Protein AF-A0A941JDK9-F1 (afdb_monomer_lite)

Radius of gyration: 24.06 Å; chains: 1; bounding box: 50×30×75 Å

Sequence (298 aa):
MTTYENIWGYYRDMARVVEEGASLRALYDAMLGVQSEDLRAVDASPRRLREMAQGWSQRPNFVPIRLNELFNGLQVEHTDDYVLAMVGGLGGRHEQEVRLFMLRHDHALRDQVFWRVFEVEGGGEISLANIDKFSREEFNWHNTVVLLANEGTLDRGRVLRGCLEALNRDFSAYRAGWFSRVYASLAPTPAETAADQPLLRLCLGSSITATVSLGVKQLEALHKHGLLEAAPFVEACGGAFSGPKAAALSVLRMLEALGARAAVESEAVAQALALGLGHPHADVQRAAVKALAKLGRE

Secondary structure (DSSP, 8-state):
---BSSHHHHHHHHHHHHHTT--HHHHHHHHTTBSSS-TTS----HHHHHHHTTS--SS-TTHHHHHHHHHS-------HHHHHHHHHHSS-SS--HHHHHHHHH-HHIIIIIGGGGGT---BTTBSHHHHHHHS-STTSHHHHHHHHHHTTSS-HHHHHHHHHHHHTTT--HHHHHHHHHHHHHH---HHHHHTTHHHHHHHTT-S-HHHHHHHHHHHHHHHHTT---HHHHHHHGGGGGGS-HHHHHHHHHHHHHHHTTT-S-HHHHHHHHHHGGGSSSHHHHHHHHHHHHHHTT-

Foldseek 3Di:
DAAAQAVVRLQVCVLVCVVVVDALVNSVVRVCRHDPDRLLDDDQDPVVLQVLLADAAQTLSCSSVVSCVVPVVDDHDLDLSVLQSCQRRCGHLPRLSSVLSCLQRVPCCVPPRPLCLLVRQGDHCTHLLNSCVSHDPCRRPLNSVLVCCVVVSHVVLSLLLSLLVSLLNLHDLSSNVSSLVSNVSNVDDLVSLLVNLVSLLSLLQDPHQSSNVSSLVSLLVNLVVVSHPLVVCLVRNLNNLAHDPVSLLSSLVSLLVCLVVVVDDLVSSLVSLVSQCPRPDVVSNVSSVVSNVVSVVD

pLDDT: mean 94.8, std 5.29, range [58.09, 98.88]

Structure (mmCIF, N/CA/C/O backbone):
data_AF-A0A941JDK9-F1
#
_entry.id   AF-A0A941JDK9-F1
#
loop_
_atom_site.group_PDB
_atom_site.id
_atom_site.type_symbol
_atom_site.label_atom_id
_atom_site.label_alt_id
_atom_site.label_comp_id
_atom_site.label_asym_id
_atom_site.label_entity_id
_atom_site.label_seq_id
_atom_site.pdbx_PDB_ins_code
_atom_site.Cartn_x
_atom_site.Cartn_y
_atom_site.Cartn_z
_atom_site.occupancy
_atom_site.B_iso_or_equiv
_atom_site.auth_seq_id
_atom_site.auth_comp_id
_atom_site.auth_asym_id
_atom_site.auth_atom_id
_atom_site.pdbx_PDB_model_num
ATOM 1 N N . MET A 1 1 ? 11.481 -1.013 -40.161 1.00 63.34 1 MET A N 1
ATOM 2 C CA . MET A 1 1 ? 11.787 -0.702 -38.749 1.00 63.34 1 MET A CA 1
ATOM 3 C C . MET A 1 1 ? 11.716 0.799 -38.588 1.00 63.34 1 MET A C 1
ATOM 5 O O . MET A 1 1 ? 12.302 1.493 -39.410 1.00 63.34 1 MET A O 1
ATOM 9 N N . THR A 1 2 ? 10.980 1.288 -37.593 1.00 78.12 2 THR A N 1
ATOM 10 C CA . THR A 1 2 ? 11.036 2.702 -37.207 1.00 78.12 2 THR A CA 1
ATOM 11 C C . THR A 1 2 ? 12.440 2.996 -36.693 1.00 78.12 2 THR A C 1
ATOM 13 O O . THR A 1 2 ? 12.948 2.258 -35.852 1.00 78.12 2 THR A O 1
ATOM 16 N N . THR A 1 3 ? 13.082 4.027 -37.229 1.00 88.31 3 THR A N 1
ATOM 17 C CA . THR A 1 3 ? 14.417 4.469 -36.811 1.00 88.31 3 THR A CA 1
ATOM 18 C C . THR A 1 3 ? 14.297 5.785 -36.065 1.00 88.31 3 THR A C 1
ATOM 20 O O . THR A 1 3 ? 13.546 6.663 -36.494 1.00 88.31 3 THR A O 1
ATOM 23 N N . TYR A 1 4 ? 15.060 5.942 -34.989 1.00 93.31 4 TYR A N 1
ATOM 24 C CA . TYR A 1 4 ? 15.092 7.174 -34.207 1.00 93.31 4 TYR A CA 1
ATOM 25 C C . TYR A 1 4 ? 16.498 7.758 -34.242 1.00 93.31 4 TYR A C 1
ATOM 27 O O . TYR A 1 4 ? 17.469 7.049 -33.994 1.00 93.31 4 TYR A O 1
ATOM 35 N N . GLU A 1 5 ? 16.611 9.058 -34.504 1.00 92.69 5 GLU A N 1
ATOM 36 C CA . GLU A 1 5 ? 17.902 9.757 -34.467 1.00 92.69 5 GLU A CA 1
ATOM 37 C C . GLU A 1 5 ? 18.575 9.607 -33.093 1.00 92.69 5 GLU A C 1
ATOM 39 O O . GLU A 1 5 ? 19.780 9.395 -32.997 1.00 92.69 5 GLU A O 1
ATOM 44 N N . ASN A 1 6 ? 17.779 9.666 -32.022 1.00 93.44 6 ASN A N 1
ATOM 45 C CA . ASN A 1 6 ? 18.246 9.526 -30.650 1.00 93.44 6 ASN A CA 1
ATOM 46 C C . ASN A 1 6 ? 17.192 8.892 -29.731 1.00 93.44 6 ASN A C 1
ATOM 48 O O . ASN A 1 6 ? 16.012 8.777 -30.080 1.00 93.44 6 ASN A O 1
ATOM 52 N N . ILE A 1 7 ? 17.624 8.518 -28.525 1.00 91.38 7 ILE A N 1
ATOM 53 C CA . ILE A 1 7 ? 16.783 7.858 -27.520 1.00 91.38 7 ILE A CA 1
ATOM 54 C C . ILE A 1 7 ? 15.571 8.700 -27.086 1.00 91.38 7 ILE A C 1
ATOM 56 O O . ILE A 1 7 ? 14.535 8.156 -26.708 1.00 91.38 7 ILE A O 1
ATOM 60 N N . TRP A 1 8 ? 15.639 10.030 -27.190 1.00 90.25 8 TRP A N 1
ATOM 61 C CA . TRP A 1 8 ? 14.518 10.908 -26.845 1.00 90.25 8 TRP A CA 1
ATOM 62 C C . TRP A 1 8 ? 13.353 10.769 -27.820 1.00 90.25 8 TRP A C 1
ATOM 64 O O . TRP A 1 8 ? 12.197 10.813 -27.397 1.00 90.25 8 TRP A O 1
ATOM 74 N N . GLY A 1 9 ? 13.654 10.575 -29.108 1.00 91.50 9 GLY A N 1
ATOM 75 C CA . GLY A 1 9 ? 12.649 10.251 -30.118 1.00 91.50 9 GLY A CA 1
ATOM 76 C C . GLY A 1 9 ? 11.937 8.941 -29.792 1.00 91.50 9 GLY A C 1
ATOM 77 O O . GLY A 1 9 ? 10.711 8.900 -29.809 1.00 91.50 9 GLY A O 1
ATOM 78 N N . TYR A 1 10 ? 12.701 7.917 -29.397 1.00 93.12 10 TYR A N 1
ATOM 79 C CA . TYR A 1 10 ? 12.152 6.633 -28.960 1.00 93.12 10 TYR A CA 1
ATOM 80 C C . TYR A 1 10 ? 11.239 6.784 -27.733 1.00 93.12 10 TYR A C 1
ATOM 82 O O . TYR A 1 10 ? 10.102 6.318 -27.752 1.00 93.12 10 TYR A O 1
ATOM 90 N N . TYR A 1 11 ? 11.687 7.497 -26.691 1.00 92.31 11 TYR A N 1
ATOM 91 C CA . TYR A 1 11 ? 10.886 7.713 -25.482 1.00 92.31 11 TYR A CA 1
ATOM 92 C C . TYR A 1 11 ? 9.565 8.432 -25.750 1.00 92.31 11 TYR A C 1
ATOM 94 O O . TYR A 1 11 ? 8.536 8.027 -25.218 1.00 92.31 11 TYR A O 1
ATOM 102 N N . ARG A 1 12 ? 9.591 9.486 -26.570 1.00 88.31 12 ARG A N 1
ATOM 103 C CA . ARG A 1 12 ? 8.400 10.275 -26.902 1.00 88.31 12 ARG A CA 1
ATOM 104 C C . ARG A 1 12 ? 7.375 9.456 -27.686 1.00 88.31 12 ARG A C 1
ATOM 106 O O . ARG A 1 12 ? 6.179 9.595 -27.457 1.00 88.31 12 ARG A O 1
ATOM 113 N N . ASP A 1 13 ? 7.838 8.628 -28.614 1.00 90.88 13 ASP A N 1
ATOM 114 C CA . ASP A 1 13 ? 6.960 7.868 -29.498 1.00 90.88 13 ASP A CA 1
ATOM 115 C C . ASP A 1 13 ? 6.423 6.584 -28.841 1.00 90.88 13 ASP A C 1
ATOM 117 O O . ASP A 1 13 ? 5.423 6.046 -29.311 1.00 90.88 13 ASP A O 1
ATOM 121 N N . MET A 1 14 ? 7.021 6.113 -27.738 1.00 91.25 14 MET A N 1
ATOM 122 C CA . MET A 1 14 ? 6.602 4.872 -27.076 1.00 91.25 14 MET A CA 1
ATOM 123 C C . MET A 1 14 ? 5.126 4.844 -26.686 1.00 91.25 14 MET A C 1
ATOM 125 O O . MET A 1 14 ? 4.484 3.832 -26.942 1.00 91.25 14 MET A O 1
ATOM 129 N N . ALA A 1 15 ? 4.585 5.923 -26.107 1.00 88.69 15 ALA A N 1
ATOM 130 C CA . ALA A 1 15 ? 3.172 5.982 -25.718 1.00 88.69 15 ALA A CA 1
ATOM 131 C C . ALA A 1 15 ? 2.248 5.729 -26.925 1.00 88.69 15 ALA A C 1
ATOM 133 O O . ALA A 1 15 ? 1.393 4.850 -26.888 1.00 88.69 15 ALA A O 1
ATOM 134 N N . ARG A 1 16 ? 2.516 6.403 -28.049 1.00 90.38 16 ARG A N 1
ATOM 135 C CA . ARG A 1 16 ? 1.785 6.197 -29.306 1.00 90.38 16 ARG A CA 1
ATOM 136 C C . ARG A 1 16 ? 1.941 4.768 -29.830 1.00 90.38 16 ARG A C 1
ATOM 138 O O . ARG A 1 16 ? 0.969 4.148 -30.242 1.00 90.38 16 ARG A O 1
ATOM 145 N N . VAL A 1 17 ? 3.160 4.232 -29.805 1.00 89.88 17 VAL A N 1
ATOM 146 C CA . VAL A 1 17 ? 3.451 2.882 -30.312 1.00 89.88 17 VAL A CA 1
ATOM 147 C C . VAL A 1 17 ? 2.730 1.805 -29.490 1.00 89.88 17 VAL A C 1
ATOM 149 O O . VAL A 1 17 ? 2.220 0.846 -30.067 1.00 89.88 17 VAL A O 1
ATOM 152 N N . VAL A 1 18 ? 2.638 1.954 -28.163 1.00 91.00 18 VAL A N 1
ATOM 153 C CA . VAL A 1 18 ? 1.874 1.006 -27.331 1.00 91.00 18 VAL A CA 1
ATOM 154 C C . VAL A 1 18 ? 0.366 1.132 -27.546 1.00 91.00 18 VAL A C 1
ATOM 156 O O . VAL A 1 18 ? -0.322 0.115 -27.572 1.00 91.00 18 VAL A O 1
ATOM 159 N N . GLU A 1 19 ? -0.147 2.344 -27.764 1.00 89.44 19 GLU A N 1
ATOM 160 C CA . GLU A 1 19 ? -1.560 2.584 -28.098 1.00 89.44 19 GLU A CA 1
ATOM 161 C C . GLU A 1 19 ? -1.948 2.004 -29.466 1.00 89.44 19 GLU A C 1
ATOM 163 O O . GLU A 1 19 ? -3.054 1.495 -29.632 1.00 89.44 19 GLU A O 1
ATOM 168 N N . GLU A 1 20 ? -1.020 1.998 -30.427 1.00 91.31 20 GLU A N 1
ATOM 169 C CA . GLU A 1 20 ? -1.169 1.349 -31.738 1.00 91.31 20 GLU A CA 1
ATOM 170 C C . GLU A 1 20 ? -1.110 -0.196 -31.661 1.00 91.31 20 GLU A C 1
ATOM 172 O O . GLU A 1 20 ? -1.218 -0.875 -32.683 1.00 91.31 20 GLU A O 1
ATOM 177 N N . GLY A 1 21 ? -0.971 -0.774 -30.460 1.00 90.38 21 GLY A N 1
ATOM 178 C CA . GLY A 1 21 ? -1.019 -2.220 -30.230 1.00 90.38 21 GLY A CA 1
ATOM 179 C C . GLY A 1 21 ? 0.313 -2.940 -30.447 1.00 90.38 21 GLY A C 1
ATOM 180 O O . GLY A 1 21 ? 0.326 -4.138 -30.739 1.00 90.38 21 GLY A O 1
ATOM 181 N N . ALA A 1 22 ? 1.443 -2.236 -30.327 1.00 92.44 22 ALA A N 1
ATOM 182 C CA . ALA A 1 22 ? 2.758 -2.860 -30.432 1.00 92.44 22 ALA A CA 1
ATOM 183 C C . ALA A 1 22 ? 2.980 -3.931 -29.354 1.00 92.44 22 ALA A C 1
ATOM 185 O O . ALA A 1 22 ? 2.580 -3.782 -28.204 1.00 92.44 22 ALA A O 1
ATOM 186 N N . SER A 1 23 ? 3.685 -5.006 -29.707 1.00 96.06 23 SER A N 1
ATOM 187 C CA . SER A 1 23 ? 4.148 -5.999 -28.734 1.00 96.06 23 SER A CA 1
ATOM 188 C C . SER A 1 23 ? 5.409 -5.524 -28.002 1.00 96.06 23 SER A C 1
ATOM 190 O O . SER A 1 23 ? 6.128 -4.642 -28.476 1.00 96.06 23 SER A O 1
ATOM 192 N N . LEU A 1 24 ? 5.754 -6.175 -26.883 1.00 96.94 24 LEU A N 1
ATOM 193 C CA . LEU A 1 24 ? 7.044 -5.960 -26.208 1.00 96.94 24 LEU A CA 1
ATOM 194 C C . LEU A 1 24 ? 8.234 -6.166 -27.156 1.00 96.94 24 LEU A C 1
ATOM 196 O O . LEU A 1 24 ? 9.216 -5.428 -27.091 1.00 96.94 24 LEU A O 1
ATOM 200 N N . ARG A 1 25 ? 8.131 -7.137 -28.076 1.00 96.38 25 ARG A N 1
ATOM 201 C CA . ARG A 1 25 ? 9.164 -7.369 -29.088 1.00 96.38 25 ARG A CA 1
ATOM 202 C C . ARG A 1 25 ? 9.268 -6.199 -30.062 1.00 96.38 25 ARG A C 1
ATOM 204 O O . ARG A 1 25 ? 10.378 -5.780 -30.361 1.00 96.38 25 ARG A O 1
ATOM 211 N N . ALA A 1 26 ? 8.140 -5.651 -30.513 1.00 95.00 26 ALA A N 1
ATOM 212 C CA . ALA A 1 26 ? 8.136 -4.486 -31.393 1.00 95.00 26 ALA A CA 1
ATOM 213 C C . ALA A 1 26 ? 8.745 -3.247 -30.713 1.00 95.00 26 ALA A C 1
ATOM 215 O O . ALA A 1 26 ? 9.491 -2.516 -31.363 1.00 95.00 26 ALA A O 1
ATOM 216 N N . LEU A 1 27 ? 8.503 -3.041 -29.410 1.00 95.12 27 LEU A N 1
ATOM 217 C CA . LEU A 1 27 ? 9.196 -2.000 -28.640 1.00 95.12 27 LEU A CA 1
ATOM 218 C C . LEU A 1 27 ? 10.708 -2.233 -28.596 1.00 95.12 27 LEU A C 1
ATOM 220 O O . LEU A 1 27 ? 11.473 -1.306 -28.847 1.00 95.12 27 LEU A O 1
ATOM 224 N N . TYR A 1 28 ? 11.146 -3.468 -28.339 1.00 96.50 28 TYR A N 1
ATOM 225 C CA . TYR A 1 28 ? 12.568 -3.810 -28.345 1.00 96.50 28 TYR A CA 1
ATOM 226 C C . TYR A 1 28 ? 13.205 -3.601 -29.727 1.00 96.50 28 TYR A C 1
ATOM 228 O O . TYR A 1 28 ? 14.258 -2.982 -29.827 1.00 96.50 28 TYR A O 1
ATOM 236 N N . ASP A 1 29 ? 12.547 -4.017 -30.809 1.00 95.19 29 ASP A N 1
ATOM 237 C CA . ASP A 1 29 ? 13.027 -3.783 -32.177 1.00 95.19 29 ASP A CA 1
ATOM 238 C C . ASP A 1 29 ? 13.132 -2.294 -32.518 1.00 95.19 29 ASP A C 1
ATOM 240 O O . ASP A 1 29 ? 14.108 -1.863 -33.134 1.00 95.19 29 ASP A O 1
ATOM 244 N N . ALA A 1 30 ? 12.148 -1.499 -32.095 1.00 94.12 30 ALA A N 1
ATOM 245 C CA . ALA A 1 30 ? 12.153 -0.050 -32.253 1.00 94.12 30 ALA A CA 1
ATOM 246 C C . ALA A 1 30 ? 13.293 0.604 -31.448 1.00 94.12 30 ALA A C 1
ATOM 248 O O . ALA A 1 30 ? 13.954 1.514 -31.948 1.00 94.12 30 ALA A O 1
ATOM 249 N N . MET A 1 31 ? 13.570 0.099 -30.243 1.00 95.19 31 MET A N 1
ATOM 250 C CA . MET A 1 31 ? 14.695 0.524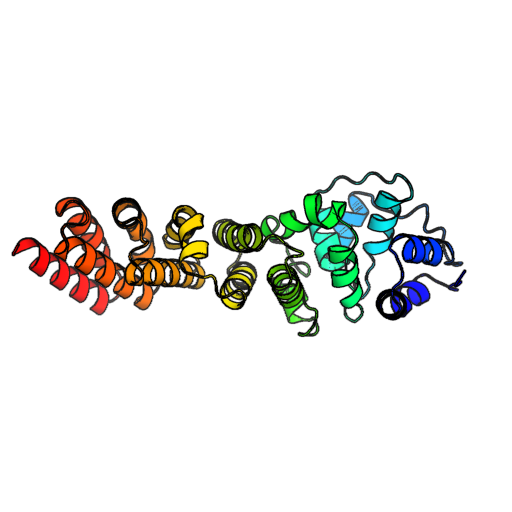 -29.408 1.00 95.19 31 MET A CA 1
ATOM 251 C C . MET A 1 31 ? 16.041 0.259 -30.096 1.00 95.19 31 MET A C 1
ATOM 253 O O . MET A 1 31 ? 16.903 1.131 -30.117 1.00 95.19 31 MET A O 1
ATOM 257 N N . LEU A 1 32 ? 16.219 -0.904 -30.733 1.00 95.12 32 LEU A N 1
ATOM 258 C CA . LEU A 1 32 ? 17.444 -1.212 -31.488 1.00 95.12 32 LEU A CA 1
ATOM 259 C C . LEU A 1 32 ? 17.639 -0.328 -32.734 1.00 95.12 32 LEU A C 1
ATOM 261 O O . LEU A 1 32 ? 18.723 -0.328 -33.315 1.00 95.12 32 LEU A O 1
ATOM 265 N N . GLY A 1 33 ? 16.599 0.398 -33.157 1.00 92.56 33 GLY A N 1
ATOM 266 C CA . GLY A 1 33 ? 16.635 1.366 -34.252 1.00 92.56 33 GLY A CA 1
ATOM 267 C C . GLY A 1 33 ? 17.103 2.773 -33.856 1.00 92.56 33 GLY A C 1
ATOM 268 O O . GLY A 1 33 ? 17.090 3.660 -34.713 1.00 92.56 33 GLY A O 1
ATOM 269 N N . VAL A 1 34 ? 17.475 3.005 -32.590 1.00 95.75 34 VAL A N 1
ATOM 270 C CA . VAL A 1 34 ? 18.076 4.270 -32.135 1.00 95.75 34 VAL A CA 1
ATOM 271 C C . VAL A 1 34 ? 19.503 4.396 -32.678 1.00 95.75 34 VAL A C 1
ATOM 273 O O . VAL A 1 34 ? 20.312 3.488 -32.523 1.00 95.75 34 VAL A O 1
ATOM 276 N N . GLN A 1 35 ? 19.818 5.522 -33.323 1.00 93.31 35 GLN A N 1
ATOM 277 C CA . GLN A 1 35 ? 21.097 5.721 -34.016 1.00 93.31 35 GLN A CA 1
ATOM 278 C C . GLN A 1 35 ? 22.195 6.340 -33.141 1.00 93.31 35 GLN A C 1
ATOM 280 O O . GLN A 1 35 ? 23.374 6.113 -33.403 1.00 93.31 35 GLN A O 1
ATOM 285 N N . SER A 1 36 ? 21.832 7.125 -32.121 1.00 90.19 36 SER A N 1
ATOM 286 C CA . SER A 1 36 ? 22.798 7.857 -31.288 1.00 90.19 36 SER A CA 1
ATOM 287 C C . SER A 1 36 ? 23.635 6.977 -30.357 1.00 90.19 36 SER A C 1
ATOM 289 O O . SER A 1 36 ? 24.675 7.426 -29.882 1.00 90.19 36 SER A O 1
ATOM 291 N N . GLU A 1 37 ? 23.180 5.762 -30.050 1.00 89.75 37 GLU A N 1
ATOM 292 C CA . GLU A 1 37 ? 23.781 4.875 -29.050 1.00 89.75 37 GLU A CA 1
ATOM 293 C C . GLU A 1 37 ? 23.363 3.410 -29.270 1.00 89.75 37 GLU A C 1
ATOM 295 O O . GLU A 1 37 ? 22.288 3.143 -29.807 1.00 89.75 37 GLU A O 1
ATOM 300 N N . ASP A 1 38 ? 24.192 2.449 -28.842 1.00 89.75 38 ASP A N 1
ATOM 301 C CA . ASP A 1 38 ? 23.848 1.021 -28.909 1.00 89.75 38 ASP A CA 1
ATOM 302 C C . ASP A 1 38 ? 23.045 0.584 -27.678 1.00 89.75 38 ASP A C 1
ATOM 304 O O . ASP A 1 38 ? 23.594 0.239 -26.629 1.00 89.75 38 ASP A O 1
ATOM 308 N N . LEU A 1 39 ? 21.721 0.539 -27.828 1.00 92.81 39 LEU A N 1
ATOM 309 C CA . LEU A 1 39 ? 20.796 0.139 -26.763 1.00 92.81 39 LEU A CA 1
ATOM 310 C C . LEU A 1 39 ? 20.769 -1.371 -26.474 1.00 92.81 39 LEU A C 1
ATOM 312 O O . LEU A 1 39 ? 19.946 -1.827 -25.678 1.00 92.81 39 LEU A O 1
ATOM 316 N N . ARG A 1 40 ? 21.678 -2.160 -27.060 1.00 92.31 40 ARG A N 1
ATOM 317 C CA . ARG A 1 40 ? 21.974 -3.523 -26.581 1.00 92.31 40 ARG A CA 1
ATOM 318 C C . ARG A 1 40 ? 22.829 -3.513 -25.317 1.00 92.31 40 ARG A C 1
ATOM 320 O O . ARG A 1 40 ? 22.742 -4.443 -24.523 1.00 92.31 40 ARG A O 1
ATOM 327 N N . ALA A 1 41 ? 23.643 -2.476 -25.127 1.00 91.19 41 ALA A N 1
ATOM 328 C CA . ALA A 1 41 ? 24.593 -2.351 -24.026 1.00 91.19 41 ALA A CA 1
ATOM 329 C C . ALA A 1 41 ? 24.131 -1.299 -23.004 1.00 91.19 41 ALA A C 1
ATOM 331 O O . ALA A 1 41 ? 24.866 -0.374 -22.662 1.00 91.19 41 ALA A O 1
ATOM 332 N N . VAL A 1 42 ? 22.888 -1.423 -22.529 1.00 94.44 42 VAL A N 1
ATOM 333 C CA . VAL A 1 42 ? 22.344 -0.523 -21.501 1.00 94.44 42 VAL A CA 1
ATOM 334 C C . VAL A 1 42 ? 23.091 -0.689 -20.176 1.00 94.44 42 VAL A C 1
ATOM 336 O O . VAL A 1 42 ? 23.335 -1.807 -19.720 1.00 94.44 42 VAL A O 1
ATOM 339 N N . ASP A 1 43 ? 23.433 0.427 -19.531 1.00 94.81 43 ASP A N 1
ATOM 340 C CA . ASP A 1 43 ? 24.014 0.403 -18.189 1.00 94.81 43 ASP A CA 1
ATOM 341 C C . ASP A 1 43 ? 22.922 0.069 -17.161 1.00 94.81 43 ASP A C 1
ATOM 343 O O . ASP A 1 43 ? 22.048 0.885 -16.867 1.00 94.81 43 ASP A O 1
ATOM 347 N N . ALA A 1 44 ? 22.975 -1.149 -16.627 1.00 96.25 44 ALA A N 1
ATOM 348 C CA . ALA A 1 44 ? 22.157 -1.613 -15.507 1.00 96.25 44 ALA A CA 1
ATOM 349 C C . ALA A 1 44 ? 23.020 -1.923 -14.271 1.00 96.25 44 ALA A C 1
ATOM 351 O O . ALA A 1 44 ? 22.661 -2.755 -13.438 1.00 96.25 44 ALA A O 1
ATOM 352 N N . SER A 1 45 ? 24.192 -1.287 -14.159 1.00 97.06 45 SER A N 1
ATOM 353 C CA . SER A 1 45 ? 25.082 -1.483 -13.018 1.00 97.06 45 SER A CA 1
ATOM 354 C C . SER A 1 45 ? 24.418 -1.042 -11.704 1.00 97.06 45 SER A C 1
ATOM 356 O O . SER A 1 45 ? 23.588 -0.127 -11.698 1.00 97.06 45 SER A O 1
ATOM 358 N N . PRO A 1 46 ? 24.832 -1.592 -10.545 1.00 97.50 46 PRO A N 1
ATOM 359 C CA . PRO A 1 46 ? 24.319 -1.148 -9.247 1.00 97.50 46 PRO A CA 1
ATOM 360 C C . PRO A 1 46 ? 24.486 0.358 -9.010 1.00 97.50 46 PRO A C 1
ATOM 362 O O . PRO A 1 46 ? 23.662 0.985 -8.349 1.00 97.50 46 PRO A O 1
ATOM 365 N N . ARG A 1 47 ? 25.549 0.964 -9.560 1.00 97.25 47 ARG A N 1
ATOM 366 C CA . ARG A 1 47 ? 25.735 2.418 -9.523 1.00 97.25 47 ARG A CA 1
ATOM 367 C C . ARG A 1 47 ? 24.615 3.124 -10.283 1.00 97.25 47 ARG A C 1
ATOM 369 O O . ARG A 1 47 ? 24.027 4.056 -9.745 1.00 97.25 47 ARG A O 1
ATOM 376 N N . ARG A 1 48 ? 24.323 2.680 -11.504 1.00 96.12 48 ARG A N 1
ATOM 377 C CA . ARG A 1 48 ? 23.302 3.297 -12.343 1.00 96.12 48 ARG A CA 1
ATOM 378 C C . ARG A 1 48 ? 21.902 3.160 -11.751 1.00 96.12 48 ARG A C 1
ATOM 380 O O . ARG A 1 48 ? 21.154 4.133 -11.738 1.00 96.12 48 ARG A O 1
ATOM 387 N N . LEU A 1 49 ? 21.571 1.994 -11.199 1.00 97.31 49 LEU A N 1
ATOM 388 C CA . LEU A 1 49 ? 20.293 1.779 -10.514 1.00 97.31 49 LEU A CA 1
ATOM 389 C C . LEU A 1 49 ? 20.139 2.698 -9.297 1.00 97.31 49 LEU A C 1
ATOM 391 O O . LEU A 1 49 ? 19.088 3.310 -9.142 1.00 97.31 49 LEU A O 1
ATOM 395 N N . ARG A 1 50 ? 21.200 2.890 -8.498 1.00 95.62 50 ARG A N 1
ATOM 396 C CA . ARG A 1 50 ? 21.198 3.877 -7.402 1.00 95.62 50 ARG A CA 1
ATOM 397 C C . ARG A 1 50 ? 20.936 5.297 -7.885 1.00 95.62 50 ARG A C 1
ATOM 399 O O . ARG A 1 50 ? 20.165 6.014 -7.262 1.00 95.62 50 ARG A O 1
ATOM 406 N N . GLU A 1 51 ? 21.561 5.709 -8.986 1.00 94.81 51 GLU A N 1
ATOM 407 C CA . GLU A 1 51 ? 21.318 7.033 -9.574 1.00 94.81 51 GLU A CA 1
ATOM 408 C C . GLU A 1 51 ? 19.846 7.183 -10.004 1.00 94.81 51 GLU A C 1
ATOM 410 O O . GLU A 1 51 ? 19.216 8.200 -9.718 1.00 94.81 51 GLU A O 1
ATOM 415 N N . MET A 1 52 ? 19.267 6.152 -10.630 1.00 95.00 52 MET A N 1
ATOM 416 C CA . MET A 1 52 ? 17.851 6.134 -11.023 1.00 95.00 52 MET A CA 1
ATOM 417 C C . MET A 1 52 ? 16.893 6.108 -9.823 1.00 95.00 52 MET A C 1
ATOM 419 O O . MET A 1 52 ? 15.817 6.696 -9.889 1.00 95.00 52 MET A O 1
ATOM 423 N N . ALA A 1 53 ? 17.281 5.464 -8.721 1.00 94.56 53 ALA A N 1
ATOM 424 C CA . ALA A 1 53 ? 16.507 5.395 -7.484 1.00 94.56 53 ALA A CA 1
ATOM 425 C C . ALA A 1 53 ? 16.490 6.714 -6.689 1.00 94.56 53 ALA A C 1
ATOM 427 O O . ALA A 1 53 ? 15.734 6.838 -5.727 1.00 94.56 53 ALA A O 1
ATOM 428 N N . GLN A 1 54 ? 17.309 7.700 -7.069 1.00 92.06 54 GLN A N 1
ATOM 429 C CA . GLN A 1 54 ? 17.454 8.967 -6.344 1.00 92.06 54 GLN A CA 1
ATOM 430 C C . GLN A 1 54 ? 16.800 10.168 -7.036 1.00 92.06 54 GLN A C 1
ATOM 432 O O . GLN A 1 54 ? 16.548 11.166 -6.362 1.00 92.06 54 GLN A O 1
ATOM 437 N N . GLY A 1 55 ? 16.511 10.091 -8.340 1.00 86.44 55 GLY A N 1
ATOM 438 C CA . GLY A 1 55 ? 15.987 11.219 -9.115 1.00 86.44 55 GLY A CA 1
ATOM 439 C C . GLY A 1 55 ? 14.863 10.824 -10.063 1.00 86.44 55 GLY A C 1
ATOM 440 O O . GLY A 1 55 ? 14.963 9.829 -10.785 1.00 86.44 55 GLY A O 1
ATOM 441 N N . TRP A 1 56 ? 13.783 11.611 -10.087 1.00 83.62 56 TRP A N 1
ATOM 442 C CA . TRP A 1 56 ? 12.627 11.273 -10.919 1.00 83.62 56 TRP A CA 1
ATOM 443 C C . TRP A 1 56 ? 12.891 11.518 -12.404 1.00 83.62 56 TRP A C 1
ATOM 445 O O . TRP A 1 56 ? 12.936 12.655 -12.889 1.00 83.62 56 TRP A O 1
ATOM 455 N N . SER A 1 57 ? 12.999 10.418 -13.151 1.00 81.75 57 SER A N 1
ATOM 456 C CA . SER A 1 57 ? 13.072 10.469 -14.602 1.00 81.75 57 SER A CA 1
ATOM 457 C C . SER A 1 57 ? 11.771 11.005 -15.188 1.00 81.75 57 SER A C 1
ATOM 459 O O . SER A 1 57 ? 10.684 10.477 -14.975 1.00 81.75 57 SER A O 1
ATOM 461 N N . GLN A 1 58 ? 11.894 12.026 -16.026 1.00 83.31 58 GLN A N 1
ATOM 462 C CA . GLN A 1 58 ? 10.769 12.552 -16.796 1.00 83.31 58 GLN A CA 1
ATOM 463 C C . GLN A 1 58 ? 10.379 11.634 -17.966 1.00 83.31 58 GLN A C 1
ATOM 465 O O . GLN A 1 58 ? 9.442 11.950 -18.692 1.00 83.31 58 GLN A O 1
ATOM 470 N N . ARG A 1 59 ? 11.095 10.517 -18.160 1.00 88.56 59 ARG A N 1
ATOM 471 C CA . ARG A 1 59 ? 10.982 9.580 -19.286 1.00 88.56 59 ARG A CA 1
ATOM 472 C C . ARG A 1 59 ? 10.949 8.126 -18.799 1.00 88.56 59 ARG A C 1
ATOM 474 O O . ARG A 1 59 ? 11.501 7.854 -17.732 1.00 88.56 59 ARG A O 1
ATOM 481 N N . PRO A 1 60 ? 10.419 7.186 -19.600 1.00 92.56 60 PRO A N 1
ATOM 482 C CA . PRO A 1 60 ? 10.411 5.756 -19.287 1.00 92.56 60 PRO A CA 1
ATOM 483 C C . PRO A 1 60 ? 11.805 5.102 -19.461 1.00 92.56 60 PRO A C 1
ATOM 485 O O . PRO A 1 60 ? 11.999 4.174 -20.245 1.00 92.56 60 PRO A O 1
ATOM 488 N N . ASN A 1 61 ? 12.812 5.616 -18.753 1.00 93.25 61 ASN A N 1
ATOM 489 C CA . ASN A 1 61 ? 14.224 5.243 -18.888 1.00 93.25 61 ASN A CA 1
ATOM 490 C C . ASN A 1 61 ? 14.587 3.889 -18.255 1.00 93.25 61 ASN A C 1
ATOM 492 O O . ASN A 1 61 ? 15.713 3.426 -18.416 1.00 93.25 61 ASN A O 1
ATOM 496 N N . PHE A 1 62 ? 13.647 3.246 -17.561 1.00 96.19 62 PHE A N 1
ATOM 497 C CA . PHE A 1 62 ? 13.795 1.875 -17.078 1.00 96.19 62 PHE A CA 1
ATOM 498 C C . PHE A 1 62 ? 13.429 0.837 -18.150 1.00 96.19 62 PHE A C 1
ATOM 500 O O . PHE A 1 62 ? 13.926 -0.287 -18.124 1.00 96.19 62 PHE A O 1
ATOM 507 N N . VAL A 1 63 ? 12.595 1.208 -19.131 1.00 96.44 63 VAL A N 1
ATOM 508 C CA . VAL A 1 63 ? 12.125 0.288 -20.181 1.00 96.44 63 VAL A CA 1
ATOM 509 C C . VAL A 1 63 ? 13.280 -0.349 -20.967 1.00 96.44 63 VAL A C 1
ATOM 511 O O . VAL A 1 63 ? 13.235 -1.563 -21.156 1.00 96.44 63 VAL A O 1
ATOM 514 N N . PRO A 1 64 ? 14.349 0.372 -21.367 1.00 96.50 64 PRO A N 1
ATOM 515 C CA . PRO A 1 64 ? 15.482 -0.255 -22.049 1.00 96.50 64 PRO A CA 1
ATOM 516 C C . PRO A 1 64 ? 16.197 -1.337 -21.234 1.00 96.50 64 PRO A C 1
ATOM 518 O O . PRO A 1 64 ? 16.582 -2.360 -21.800 1.00 96.50 64 PRO A O 1
ATOM 521 N N . ILE A 1 65 ? 16.344 -1.147 -19.916 1.00 97.56 65 ILE A N 1
ATOM 522 C CA . ILE A 1 65 ? 16.893 -2.174 -19.017 1.00 97.56 65 ILE A CA 1
ATOM 523 C C . ILE A 1 65 ? 15.995 -3.404 -19.085 1.00 97.56 65 ILE A C 1
ATOM 525 O O . ILE A 1 65 ? 16.460 -4.493 -19.422 1.00 97.56 65 ILE A O 1
ATOM 529 N N . ARG A 1 66 ? 14.689 -3.211 -18.879 1.00 97.44 66 ARG A N 1
ATOM 530 C CA . ARG A 1 66 ? 13.746 -4.323 -18.822 1.00 97.44 66 ARG A CA 1
ATOM 531 C C . ARG A 1 66 ? 13.629 -5.095 -20.138 1.00 97.44 66 ARG A C 1
ATOM 533 O O . ARG A 1 66 ? 13.595 -6.322 -20.134 1.00 97.44 66 ARG A O 1
ATOM 540 N N . LEU A 1 67 ? 13.613 -4.405 -21.278 1.00 97.56 67 LEU A N 1
ATOM 541 C CA . LEU A 1 67 ? 13.567 -5.061 -22.588 1.00 97.56 67 LEU A CA 1
ATOM 542 C C . LEU A 1 67 ? 14.850 -5.859 -22.882 1.00 97.56 67 LEU A C 1
ATOM 544 O O . LEU A 1 67 ? 14.775 -6.912 -23.513 1.00 97.56 67 LEU A O 1
ATOM 548 N N . ASN A 1 68 ? 16.014 -5.408 -22.402 1.00 98.19 68 ASN A N 1
ATOM 549 C CA . ASN A 1 68 ? 17.251 -6.185 -22.511 1.00 98.19 68 ASN A CA 1
ATOM 550 C C . ASN A 1 68 ? 17.247 -7.430 -21.608 1.00 98.19 68 ASN A C 1
ATOM 552 O O . ASN A 1 68 ? 17.797 -8.455 -22.013 1.00 98.19 68 ASN A O 1
ATOM 556 N N . GLU A 1 69 ? 16.598 -7.394 -20.441 1.00 97.25 69 GLU A N 1
ATOM 557 C CA . GLU A 1 69 ? 16.394 -8.605 -19.627 1.00 97.25 69 GLU A CA 1
ATOM 558 C C . GLU A 1 69 ? 15.505 -9.627 -20.344 1.00 97.25 69 GLU A C 1
ATOM 560 O O . GLU A 1 69 ? 15.798 -10.821 -20.341 1.00 97.25 69 GLU A O 1
ATOM 565 N N . LEU A 1 70 ? 14.449 -9.158 -21.017 1.00 96.56 70 LEU A N 1
ATOM 566 C CA . LEU A 1 70 ? 13.521 -10.023 -21.749 1.00 96.56 70 LEU A CA 1
ATOM 567 C C . LEU A 1 70 ? 14.125 -10.636 -23.020 1.00 96.56 70 LEU A C 1
ATOM 569 O O . LEU A 1 70 ? 13.845 -11.792 -23.332 1.00 96.56 70 LEU A O 1
ATOM 573 N N . PHE A 1 71 ? 14.900 -9.861 -23.787 1.00 97.62 71 PHE A N 1
ATOM 574 C CA . PHE A 1 71 ? 15.248 -10.226 -25.168 1.00 97.62 71 PHE A CA 1
ATOM 575 C C . PHE A 1 71 ? 16.746 -10.302 -25.469 1.00 97.62 71 PHE A C 1
ATOM 577 O O . PHE A 1 71 ? 17.103 -10.803 -26.535 1.00 97.62 71 PHE A O 1
ATOM 584 N N . ASN A 1 72 ? 17.613 -9.823 -24.571 1.00 96.75 72 ASN A N 1
ATOM 585 C CA . ASN A 1 72 ? 19.060 -9.735 -24.804 1.00 96.75 72 ASN A CA 1
ATOM 586 C C . ASN A 1 72 ? 19.906 -10.466 -23.747 1.00 96.75 72 ASN A C 1
ATOM 588 O O . ASN A 1 72 ? 21.128 -10.360 -23.751 1.00 96.75 72 ASN A O 1
ATOM 592 N N . GLY A 1 73 ? 19.271 -11.193 -22.821 1.00 95.56 73 GLY A N 1
ATOM 593 C CA . GLY A 1 73 ? 19.969 -11.978 -21.800 1.00 95.56 73 GLY A CA 1
ATOM 594 C C . GLY A 1 73 ? 20.634 -11.150 -20.696 1.00 95.56 73 GLY A C 1
ATOM 595 O O . GLY A 1 73 ? 21.421 -11.705 -19.930 1.00 95.56 73 GLY A O 1
ATOM 596 N N . LEU A 1 74 ? 20.322 -9.853 -20.579 1.00 96.81 74 LEU A N 1
ATOM 597 C CA . LEU A 1 74 ? 20.774 -9.041 -19.450 1.00 96.81 74 LEU A CA 1
ATOM 598 C C . LEU A 1 74 ? 20.233 -9.648 -18.148 1.00 96.81 74 LEU A C 1
ATOM 600 O O . LEU A 1 74 ? 19.057 -9.989 -18.063 1.00 96.81 74 LEU A O 1
ATOM 604 N N . GLN A 1 75 ? 21.094 -9.806 -17.147 1.00 95.69 75 GLN A N 1
ATOM 605 C CA . GLN A 1 75 ? 20.708 -10.277 -15.819 1.00 95.69 75 GLN A CA 1
ATOM 606 C C . GLN A 1 75 ? 20.961 -9.154 -14.824 1.00 95.69 75 GLN A C 1
ATOM 608 O O . GLN A 1 75 ? 22.106 -8.727 -14.659 1.00 95.69 75 GLN A O 1
ATOM 613 N N . VAL A 1 76 ? 19.903 -8.674 -14.175 1.00 96.44 76 VAL A N 1
ATOM 614 C CA . VAL A 1 76 ? 19.988 -7.625 -13.162 1.00 96.44 76 VAL A CA 1
ATOM 615 C C . VAL A 1 76 ? 19.439 -8.166 -11.852 1.00 96.44 76 VAL A C 1
ATOM 617 O O . VAL A 1 76 ? 18.380 -8.783 -11.802 1.00 96.44 76 VAL A O 1
ATOM 620 N N . GLU A 1 77 ? 20.169 -7.947 -10.765 1.00 95.50 77 GLU A N 1
ATOM 621 C CA . GLU A 1 77 ? 19.649 -8.264 -9.443 1.00 95.50 77 GLU A CA 1
ATOM 622 C C . GLU A 1 77 ? 18.517 -7.288 -9.095 1.00 95.50 77 GLU A C 1
ATOM 624 O O . GLU A 1 77 ? 18.696 -6.067 -9.126 1.00 95.50 77 GLU A O 1
ATOM 629 N N . HIS A 1 78 ? 17.348 -7.819 -8.740 1.00 96.31 78 HIS A N 1
ATOM 630 C CA . HIS A 1 78 ? 16.189 -7.018 -8.356 1.00 96.31 78 HIS A CA 1
ATOM 631 C C . HIS A 1 78 ? 16.333 -6.500 -6.918 1.00 96.31 78 HIS A C 1
ATOM 633 O O . HIS A 1 78 ? 15.577 -6.910 -6.042 1.00 96.31 78 HIS A O 1
ATOM 639 N N . THR A 1 79 ? 17.301 -5.619 -6.662 1.00 97.31 79 THR A N 1
ATOM 640 C CA . THR A 1 79 ? 17.515 -4.942 -5.369 1.00 97.31 79 THR A CA 1
ATOM 641 C C . THR A 1 79 ? 16.466 -3.853 -5.109 1.00 97.31 79 THR A C 1
ATOM 643 O O . THR A 1 79 ? 15.603 -3.583 -5.944 1.00 97.31 79 THR A O 1
ATOM 646 N N . ASP A 1 80 ? 16.493 -3.205 -3.943 1.00 97.62 80 ASP A N 1
ATOM 647 C CA . ASP A 1 80 ? 15.617 -2.053 -3.658 1.00 97.62 80 ASP A CA 1
ATOM 648 C C . ASP A 1 80 ? 15.842 -0.904 -4.650 1.00 97.62 80 ASP A C 1
ATOM 650 O O . ASP A 1 80 ? 14.879 -0.294 -5.114 1.00 97.62 80 ASP A O 1
ATOM 654 N N . ASP A 1 81 ? 17.094 -0.669 -5.056 1.00 97.62 81 ASP A N 1
ATOM 655 C CA . ASP A 1 81 ? 17.432 0.328 -6.077 1.00 97.62 81 ASP A CA 1
ATOM 656 C C . ASP A 1 81 ? 16.789 -0.007 -7.427 1.00 97.62 81 ASP A C 1
ATOM 658 O O . ASP A 1 81 ? 16.295 0.884 -8.111 1.00 97.62 81 ASP A O 1
ATOM 662 N N . TYR A 1 82 ? 16.736 -1.291 -7.800 1.00 97.81 82 TYR A N 1
ATOM 663 C CA . TYR A 1 82 ? 16.035 -1.734 -9.007 1.00 97.81 82 TYR A CA 1
ATOM 664 C C . TYR A 1 82 ? 14.533 -1.431 -8.924 1.00 97.81 82 TYR A C 1
ATOM 666 O O . TYR A 1 82 ? 13.949 -0.901 -9.869 1.00 97.81 82 TYR A O 1
ATOM 674 N N . VAL A 1 83 ? 13.904 -1.719 -7.779 1.00 97.44 83 VAL A N 1
ATOM 675 C CA . VAL A 1 83 ? 12.474 -1.446 -7.558 1.00 97.44 83 VAL A CA 1
ATOM 676 C C . VAL A 1 83 ? 12.190 0.050 -7.620 1.00 97.44 83 VAL A C 1
ATOM 678 O O . VAL A 1 83 ? 11.228 0.463 -8.262 1.00 97.44 83 VAL A O 1
ATOM 681 N N . LEU A 1 84 ? 13.035 0.881 -7.013 1.00 96.81 84 LEU A N 1
ATOM 682 C CA . LEU A 1 84 ? 12.880 2.334 -7.056 1.00 96.81 84 LEU A CA 1
ATOM 683 C C . LEU A 1 84 ? 13.153 2.900 -8.454 1.00 96.81 84 LEU A C 1
ATOM 685 O O . LEU A 1 84 ? 12.401 3.759 -8.912 1.00 96.81 84 LEU A O 1
ATOM 689 N N . ALA A 1 85 ? 14.143 2.374 -9.176 1.00 96.44 85 ALA A N 1
ATOM 690 C CA . ALA A 1 85 ? 14.382 2.711 -10.577 1.00 96.44 85 ALA A CA 1
ATOM 691 C C . ALA A 1 85 ? 13.172 2.356 -11.462 1.00 96.44 85 ALA A C 1
ATOM 693 O O . ALA A 1 85 ? 12.776 3.151 -12.314 1.00 96.44 85 ALA A O 1
ATOM 694 N N . MET A 1 86 ? 12.528 1.209 -11.221 1.00 96.62 86 MET A N 1
ATOM 695 C CA . MET A 1 86 ? 11.274 0.825 -11.876 1.00 96.62 86 MET A CA 1
ATOM 696 C C . MET A 1 86 ? 10.133 1.783 -11.505 1.00 96.62 86 MET A C 1
ATOM 698 O O . MET A 1 86 ? 9.432 2.281 -12.385 1.00 96.62 86 MET A O 1
ATOM 702 N N . VAL A 1 87 ? 9.951 2.088 -10.217 1.00 95.38 87 VAL A N 1
ATOM 703 C CA . VAL A 1 87 ? 8.924 3.027 -9.733 1.00 95.38 87 VAL A CA 1
ATOM 704 C C . VAL A 1 87 ? 9.085 4.402 -10.394 1.00 95.38 87 VAL A C 1
ATOM 706 O O . VAL A 1 87 ? 8.100 4.981 -10.863 1.00 95.38 87 VAL A O 1
ATOM 709 N N . GLY A 1 88 ? 10.325 4.884 -10.494 1.00 93.56 88 GLY A N 1
ATOM 710 C CA . GLY A 1 88 ? 10.707 6.153 -11.111 1.00 93.56 88 GLY A CA 1
ATOM 711 C C . GLY A 1 88 ? 10.677 6.188 -12.638 1.00 93.56 88 GLY A C 1
ATOM 712 O O . GLY A 1 88 ? 10.474 7.265 -13.194 1.00 93.56 88 GLY A O 1
ATOM 713 N N . GLY A 1 89 ? 10.891 5.051 -13.307 1.00 94.00 89 GLY A N 1
ATOM 714 C CA . GLY A 1 89 ? 11.257 5.023 -14.726 1.00 94.00 89 GLY A CA 1
ATOM 715 C C . GLY A 1 89 ? 10.505 4.027 -15.607 1.00 94.00 89 GLY A C 1
ATOM 716 O O . GLY A 1 89 ? 10.796 3.970 -16.801 1.00 94.00 89 GLY A O 1
ATOM 717 N N . LEU A 1 90 ? 9.565 3.228 -15.084 1.00 92.44 90 LEU A N 1
ATOM 718 C CA . LEU A 1 90 ? 8.742 2.321 -15.908 1.00 92.44 90 LEU A CA 1
ATOM 719 C C . LEU A 1 90 ? 7.739 3.090 -16.789 1.00 92.44 90 LEU A C 1
ATOM 721 O O . LEU A 1 90 ? 7.320 2.605 -17.835 1.00 92.44 90 LEU A O 1
ATOM 725 N N . GLY A 1 91 ? 7.389 4.309 -16.375 1.00 84.88 91 GLY A N 1
ATOM 726 C CA . GLY A 1 91 ? 6.677 5.306 -17.171 1.00 84.88 91 GLY A CA 1
ATOM 727 C C . GLY A 1 91 ? 7.386 6.654 -17.059 1.00 84.88 91 GLY A C 1
ATOM 728 O O . GLY A 1 91 ? 8.124 6.883 -16.100 1.00 84.88 91 GLY A O 1
ATOM 729 N N . GLY A 1 92 ? 7.174 7.539 -18.030 1.00 76.56 92 GLY A N 1
ATOM 730 C CA . GLY A 1 92 ? 7.633 8.926 -17.929 1.00 76.56 92 GLY A CA 1
ATOM 731 C C . GLY A 1 92 ? 6.611 9.828 -17.238 1.00 76.56 92 GLY A C 1
ATOM 732 O O . GLY A 1 92 ? 5.538 9.383 -16.823 1.00 76.56 92 GLY A O 1
ATOM 733 N N . ARG A 1 93 ? 6.913 11.127 -17.132 1.00 76.25 93 ARG A N 1
ATOM 734 C CA . ARG A 1 93 ? 5.943 12.103 -16.599 1.00 76.25 93 ARG A CA 1
ATOM 735 C C . ARG A 1 93 ? 4.707 12.213 -17.495 1.00 76.25 93 ARG A C 1
ATOM 737 O O . ARG A 1 93 ? 3.619 12.486 -16.990 1.00 76.25 93 ARG A O 1
ATOM 744 N N . HIS A 1 94 ? 4.883 12.003 -18.799 1.00 76.31 94 HIS A N 1
ATOM 745 C CA . HIS A 1 94 ? 3.829 12.124 -19.805 1.00 76.31 94 HIS A CA 1
ATOM 746 C C . HIS A 1 94 ? 3.534 10.813 -20.541 1.00 76.31 94 HIS A C 1
ATOM 748 O O . HIS A 1 94 ? 2.585 10.777 -21.308 1.00 76.31 94 HIS A O 1
ATOM 754 N N . GLU A 1 95 ? 4.327 9.768 -20.304 1.00 83.94 95 GLU A N 1
ATOM 755 C CA . GLU A 1 95 ? 4.268 8.471 -20.982 1.00 83.94 95 GLU A CA 1
ATOM 756 C C . GLU A 1 95 ? 3.916 7.368 -19.971 1.00 83.94 95 GLU A C 1
ATOM 758 O O . GLU A 1 95 ? 4.659 6.406 -19.762 1.00 83.94 95 GLU A O 1
ATOM 763 N N . GLN A 1 96 ? 2.823 7.566 -19.241 1.00 81.94 96 GLN A N 1
ATOM 764 C CA . GLN A 1 96 ? 2.402 6.689 -18.145 1.00 81.94 96 GLN A CA 1
ATOM 765 C C . GLN A 1 96 ? 1.627 5.464 -18.655 1.00 81.94 96 GLN A C 1
ATOM 767 O O . GLN A 1 96 ? 1.616 4.416 -18.013 1.00 81.94 96 GLN A O 1
ATOM 772 N N . GLU A 1 97 ? 1.075 5.558 -19.859 1.00 89.62 97 GLU A N 1
ATOM 773 C CA . GLU A 1 97 ? 0.476 4.483 -20.646 1.00 89.62 97 GLU A CA 1
ATOM 774 C C . GLU A 1 97 ? 1.487 3.350 -20.879 1.00 89.62 97 GLU A C 1
ATOM 776 O O . GLU A 1 97 ? 1.128 2.172 -20.869 1.00 89.62 97 GLU A O 1
ATOM 781 N N . VAL A 1 98 ? 2.779 3.693 -20.978 1.00 92.81 98 VAL A N 1
ATOM 782 C CA . VAL A 1 98 ? 3.879 2.724 -21.071 1.00 92.81 98 VAL A CA 1
ATOM 783 C C . VAL A 1 98 ? 3.940 1.844 -19.822 1.00 92.81 98 VAL A C 1
ATOM 785 O O . VAL A 1 98 ? 4.102 0.634 -19.943 1.00 92.81 98 VAL A O 1
ATOM 788 N N . ARG A 1 99 ? 3.724 2.398 -18.621 1.00 94.06 99 ARG A N 1
ATOM 789 C CA . ARG A 1 99 ? 3.693 1.609 -17.377 1.00 94.06 99 ARG A CA 1
ATOM 790 C C . ARG A 1 99 ? 2.568 0.578 -17.406 1.00 94.06 99 ARG A C 1
ATOM 792 O O . ARG A 1 99 ? 2.802 -0.589 -17.100 1.00 94.06 99 ARG A O 1
ATOM 799 N N . LEU A 1 100 ? 1.361 1.007 -17.781 1.00 94.06 100 LEU A N 1
ATOM 800 C CA . LEU A 1 100 ? 0.204 0.119 -17.921 1.00 94.06 100 LEU A CA 1
ATOM 801 C C . LEU A 1 100 ? 0.469 -0.976 -18.952 1.00 94.06 100 LEU A C 1
ATOM 803 O O . LEU A 1 100 ? 0.208 -2.150 -18.690 1.00 94.06 100 LEU A O 1
ATOM 807 N N . PHE A 1 101 ? 1.024 -0.601 -20.102 1.00 95.38 101 PHE A N 1
ATOM 808 C CA . PHE A 1 101 ? 1.406 -1.541 -21.143 1.00 95.38 101 PHE A CA 1
ATOM 809 C C . PHE A 1 101 ? 2.402 -2.586 -20.624 1.00 95.38 101 PHE A C 1
ATOM 811 O O . PHE A 1 101 ? 2.150 -3.783 -20.774 1.00 95.38 101 PHE A O 1
ATOM 818 N N . MET A 1 102 ? 3.487 -2.154 -19.975 1.00 97.06 102 MET A N 1
ATOM 819 C CA . MET A 1 102 ? 4.508 -3.051 -19.432 1.00 97.06 102 MET A CA 1
ATOM 820 C C . MET A 1 102 ? 3.903 -4.019 -18.413 1.00 97.06 102 MET A C 1
ATOM 822 O O . MET A 1 102 ? 4.108 -5.221 -18.525 1.00 97.06 102 MET A O 1
ATOM 826 N N . LEU A 1 103 ? 3.092 -3.533 -17.469 1.00 96.31 103 LEU A N 1
ATOM 827 C CA . LEU A 1 103 ? 2.468 -4.392 -16.457 1.00 96.31 103 LEU A CA 1
ATOM 828 C C . LEU A 1 103 ? 1.438 -5.369 -17.038 1.00 96.31 103 LEU A C 1
ATOM 830 O O . LEU A 1 103 ? 1.254 -6.444 -16.474 1.00 96.31 103 LEU A O 1
ATOM 834 N N . ARG A 1 104 ? 0.775 -5.047 -18.156 1.00 95.69 104 ARG A N 1
ATOM 835 C CA . ARG A 1 104 ? -0.155 -5.972 -18.829 1.00 95.69 104 ARG A CA 1
ATOM 836 C C . ARG A 1 104 ? 0.563 -7.072 -19.608 1.00 95.69 104 ARG A C 1
ATOM 838 O O . ARG A 1 104 ? 0.123 -8.220 -19.556 1.00 95.69 104 ARG A O 1
ATOM 845 N N . HIS A 1 105 ? 1.663 -6.745 -20.283 1.00 96.88 105 HIS A N 1
ATOM 846 C CA . HIS A 1 105 ? 2.285 -7.643 -21.262 1.00 96.88 105 HIS A CA 1
ATOM 847 C C . HIS A 1 105 ? 3.562 -8.334 -20.760 1.00 96.88 105 HIS A C 1
ATOM 849 O O . HIS A 1 105 ? 3.912 -9.397 -21.271 1.00 96.88 105 HIS A O 1
ATOM 855 N N . ASP A 1 106 ? 4.259 -7.779 -19.765 1.00 97.56 106 ASP A N 1
ATOM 856 C CA . ASP A 1 106 ? 5.442 -8.395 -19.153 1.00 97.56 106 ASP A CA 1
ATOM 857 C C . ASP A 1 106 ? 5.039 -9.180 -17.899 1.00 97.56 106 ASP A C 1
ATOM 859 O O . ASP A 1 106 ? 5.010 -8.667 -16.778 1.00 97.56 106 ASP A O 1
ATOM 863 N N . HIS A 1 107 ? 4.713 -10.457 -18.106 1.00 95.94 107 HIS A N 1
ATOM 864 C CA . HIS A 1 107 ? 4.330 -11.374 -17.032 1.00 95.94 107 HIS A CA 1
ATOM 865 C C . HIS A 1 107 ? 5.439 -11.538 -15.987 1.00 95.94 107 HIS A C 1
ATOM 867 O O . HIS A 1 107 ? 5.158 -11.543 -14.795 1.00 95.94 107 HIS A O 1
ATOM 873 N N . ALA A 1 108 ? 6.707 -11.611 -16.400 1.00 94.12 108 ALA A N 1
ATOM 874 C CA . ALA A 1 108 ? 7.813 -11.785 -15.462 1.00 94.12 108 ALA A CA 1
ATOM 875 C C . ALA A 1 108 ? 7.991 -10.548 -14.564 1.00 94.12 108 ALA A C 1
ATOM 877 O O . ALA A 1 108 ? 8.186 -10.691 -13.358 1.00 94.12 108 ALA A O 1
ATOM 878 N N . LEU A 1 109 ? 7.849 -9.339 -15.117 1.00 96.62 109 LEU A N 1
ATOM 879 C CA . LEU A 1 109 ? 7.850 -8.095 -14.344 1.00 96.62 109 LEU A CA 1
ATOM 880 C C . LEU A 1 109 ? 6.701 -8.088 -13.337 1.00 96.62 109 LEU A C 1
ATOM 882 O O . LEU A 1 109 ? 6.917 -7.826 -12.153 1.00 96.62 109 LEU A O 1
ATOM 886 N N . ARG A 1 110 ? 5.486 -8.402 -13.799 1.00 96.06 110 ARG A N 1
ATOM 887 C CA . ARG A 1 110 ? 4.284 -8.401 -12.963 1.00 96.06 110 ARG A CA 1
ATOM 888 C C . ARG A 1 110 ? 4.335 -9.455 -11.858 1.00 96.06 110 ARG A C 1
ATOM 890 O O . ARG A 1 110 ? 3.959 -9.164 -10.727 1.00 96.06 110 ARG A O 1
ATOM 897 N N . ASP A 1 111 ? 4.808 -10.657 -12.155 1.00 93.25 111 ASP A N 1
ATOM 898 C CA . ASP A 1 111 ? 4.704 -11.787 -11.233 1.00 93.25 111 ASP A CA 1
ATOM 899 C C . ASP A 1 111 ? 5.879 -11.838 -10.244 1.00 93.25 111 ASP A C 1
ATOM 901 O O . ASP A 1 111 ? 5.696 -12.262 -9.100 1.00 93.25 111 ASP A O 1
ATOM 905 N N . GLN A 1 112 ? 7.065 -11.361 -10.648 1.00 89.44 112 GLN A N 1
ATOM 906 C CA . GLN A 1 112 ? 8.303 -11.503 -9.868 1.00 89.44 112 GLN A CA 1
ATOM 907 C C . GLN A 1 112 ? 8.798 -10.197 -9.239 1.00 89.44 112 GLN A C 1
ATOM 909 O O . GLN A 1 112 ? 9.406 -10.235 -8.172 1.00 89.44 112 GLN A O 1
ATOM 914 N N . VAL A 1 113 ? 8.563 -9.045 -9.876 1.00 94.06 113 VAL A N 1
ATOM 915 C CA . VAL A 1 113 ? 9.185 -7.776 -9.458 1.00 94.06 113 VAL A CA 1
ATOM 916 C C . VAL A 1 113 ? 8.170 -6.806 -8.880 1.00 94.06 113 VAL A C 1
ATOM 918 O O . VAL A 1 113 ? 8.404 -6.240 -7.814 1.00 94.06 113 VAL A O 1
ATOM 921 N N . PHE A 1 114 ? 7.042 -6.613 -9.567 1.00 97.50 114 PHE A N 1
ATOM 922 C CA . PHE A 1 114 ? 6.066 -5.571 -9.252 1.00 97.50 114 PHE A CA 1
ATOM 923 C C . PHE A 1 114 ? 5.651 -5.588 -7.778 1.00 97.50 114 PHE A C 1
ATOM 925 O O . PHE A 1 114 ? 5.573 -4.542 -7.151 1.00 97.50 114 PHE A O 1
ATOM 932 N N . TRP A 1 115 ? 5.465 -6.764 -7.184 1.00 98.06 115 TRP A N 1
ATOM 933 C CA . TRP A 1 115 ? 5.028 -6.890 -5.792 1.00 98.06 115 TRP A CA 1
ATOM 934 C C . TRP A 1 115 ? 5.988 -6.275 -4.770 1.00 98.06 115 TRP A C 1
ATOM 936 O O . TRP A 1 115 ? 5.546 -5.855 -3.703 1.00 98.06 115 TRP A O 1
ATOM 946 N N . ARG A 1 116 ? 7.270 -6.115 -5.114 1.00 97.81 116 ARG A N 1
ATOM 947 C CA . ARG A 1 116 ? 8.242 -5.443 -4.248 1.00 97.81 116 ARG A CA 1
ATOM 948 C C . ARG A 1 116 ? 7.948 -3.950 -4.060 1.00 97.81 116 ARG A C 1
ATOM 950 O O . ARG A 1 116 ? 8.450 -3.359 -3.108 1.00 97.81 116 ARG A O 1
ATOM 957 N N . VAL A 1 117 ? 7.091 -3.323 -4.881 1.00 97.62 117 VAL A N 1
ATOM 958 C CA . VAL A 1 117 ? 6.693 -1.914 -4.663 1.00 97.62 117 VAL A CA 1
ATOM 959 C C . VAL A 1 117 ? 5.897 -1.706 -3.370 1.00 97.62 117 VAL A C 1
ATOM 961 O O . VAL A 1 117 ? 5.831 -0.585 -2.877 1.00 97.62 117 VAL A O 1
ATOM 964 N N . PHE A 1 118 ? 5.310 -2.765 -2.802 1.00 98.31 118 PHE A N 1
ATOM 965 C CA . PHE A 1 118 ? 4.660 -2.725 -1.485 1.00 98.31 118 PHE A CA 1
ATOM 966 C C . PHE A 1 118 ? 5.659 -2.877 -0.328 1.00 98.31 118 PHE A C 1
ATOM 968 O O . PHE A 1 118 ? 5.323 -2.645 0.831 1.00 98.31 118 PHE A O 1
ATOM 975 N N . GLU A 1 119 ? 6.896 -3.265 -0.633 1.00 97.94 119 GLU A N 1
ATOM 976 C CA . GLU A 1 119 ? 7.919 -3.612 0.349 1.00 97.94 119 GLU A CA 1
ATOM 977 C C . GLU A 1 119 ? 8.952 -2.508 0.553 1.00 97.94 119 GLU A C 1
ATOM 979 O O . GLU A 1 119 ? 9.500 -2.381 1.649 1.00 97.94 119 GLU A O 1
ATOM 984 N N . VAL A 1 120 ? 9.205 -1.729 -0.500 1.00 97.44 120 VAL A N 1
ATOM 985 C CA . VAL A 1 120 ? 10.250 -0.709 -0.555 1.00 97.44 120 VAL A CA 1
ATOM 986 C C . VAL A 1 120 ? 9.623 0.674 -0.384 1.00 97.44 120 VAL A C 1
ATOM 988 O O . VAL A 1 120 ? 8.879 1.140 -1.244 1.00 97.44 120 VAL A O 1
ATOM 991 N N . GLU A 1 121 ? 9.941 1.352 0.724 1.00 95.94 121 GLU A N 1
ATOM 992 C CA . GLU A 1 121 ? 9.376 2.672 1.047 1.00 95.94 121 GLU A CA 1
ATOM 993 C C . GLU A 1 121 ? 9.724 3.731 -0.018 1.00 95.94 121 GLU A C 1
ATOM 995 O O . GLU A 1 121 ? 8.888 4.546 -0.426 1.00 95.94 121 GLU A O 1
ATOM 1000 N N . GLY A 1 122 ? 10.988 3.731 -0.443 1.00 93.81 122 GLY A N 1
ATOM 1001 C CA . GLY A 1 122 ? 11.590 4.834 -1.180 1.00 93.81 122 GLY A CA 1
ATOM 1002 C C . GLY A 1 122 ? 11.999 6.011 -0.292 1.00 93.81 122 GLY A C 1
ATOM 1003 O O . GLY A 1 122 ? 11.797 6.039 0.921 1.00 93.81 122 GLY A O 1
ATOM 1004 N N . GLY A 1 123 ? 12.606 7.018 -0.909 1.00 89.06 123 GLY A N 1
ATOM 1005 C CA . GLY A 1 123 ? 13.264 8.131 -0.232 1.00 89.06 123 GLY A CA 1
ATOM 1006 C C . GLY A 1 123 ? 13.434 9.324 -1.167 1.00 89.06 123 GLY A C 1
ATOM 1007 O O . GLY A 1 123 ? 13.307 9.181 -2.378 1.00 89.06 123 GLY A O 1
ATOM 1008 N N . GLY A 1 124 ? 13.698 10.513 -0.613 1.00 84.88 124 GLY A N 1
ATOM 1009 C CA . GLY A 1 124 ? 13.917 11.723 -1.417 1.00 84.88 124 GLY A CA 1
ATOM 1010 C C . GLY A 1 124 ? 12.812 11.948 -2.458 1.00 84.88 124 GLY A C 1
ATOM 1011 O O . GLY A 1 124 ? 11.639 12.074 -2.098 1.00 84.88 124 GLY A O 1
ATOM 1012 N N . GLU A 1 125 ? 13.191 11.963 -3.738 1.00 85.75 125 GLU A N 1
ATOM 1013 C CA . GLU A 1 125 ? 12.274 12.147 -4.868 1.00 85.75 125 GLU A CA 1
ATOM 1014 C C . GLU A 1 125 ? 11.506 10.880 -5.281 1.00 85.75 125 GLU A C 1
ATOM 1016 O O . GLU A 1 125 ? 10.415 10.994 -5.848 1.00 85.75 125 GLU A O 1
ATOM 1021 N N . ILE A 1 126 ? 12.020 9.680 -4.996 1.00 93.44 126 ILE A N 1
ATOM 1022 C CA . ILE A 1 126 ? 11.450 8.426 -5.502 1.00 93.44 126 ILE A CA 1
ATOM 1023 C C . ILE A 1 126 ? 10.702 7.686 -4.398 1.00 93.44 126 ILE A C 1
ATOM 1025 O O . ILE A 1 126 ? 11.272 7.075 -3.500 1.00 93.44 126 ILE A O 1
ATOM 1029 N N . SER A 1 127 ? 9.377 7.742 -4.485 1.00 95.25 127 SER A N 1
ATOM 1030 C CA . SER A 1 127 ? 8.433 6.875 -3.774 1.00 95.25 127 SER A CA 1
ATOM 1031 C C . SER A 1 127 ? 7.095 6.928 -4.505 1.00 95.25 127 SER A C 1
ATOM 1033 O O . SER A 1 127 ? 6.819 7.914 -5.194 1.00 95.25 127 SER A O 1
ATOM 1035 N N . LEU A 1 128 ? 6.239 5.922 -4.318 1.00 96.19 128 LEU A N 1
ATOM 1036 C CA . LEU A 1 128 ? 4.894 5.901 -4.912 1.00 96.19 128 LEU A CA 1
ATOM 1037 C C . LEU A 1 128 ? 4.108 7.178 -4.573 1.00 96.19 128 LEU A C 1
ATOM 1039 O O . LEU A 1 128 ? 3.551 7.831 -5.451 1.00 96.19 128 LEU A O 1
ATOM 1043 N N . ALA A 1 129 ? 4.158 7.602 -3.305 1.00 95.38 129 ALA A N 1
ATOM 1044 C CA . ALA A 1 129 ? 3.511 8.827 -2.846 1.00 95.38 129 ALA A CA 1
ATOM 1045 C C . ALA A 1 129 ? 4.040 10.090 -3.543 1.00 95.38 129 ALA A C 1
ATOM 1047 O O . ALA A 1 129 ? 3.252 10.963 -3.905 1.00 95.38 129 ALA A O 1
ATOM 1048 N N . ASN A 1 130 ? 5.361 10.206 -3.717 1.00 93.94 130 ASN A N 1
ATOM 1049 C CA . ASN A 1 130 ? 5.955 11.400 -4.310 1.00 93.94 130 ASN A CA 1
ATOM 1050 C C . ASN A 1 130 ? 5.748 11.467 -5.824 1.00 93.94 130 ASN A C 1
ATOM 1052 O O . ASN A 1 130 ? 5.372 12.521 -6.325 1.00 93.94 130 ASN A O 1
ATOM 1056 N N . ILE A 1 131 ? 5.922 10.353 -6.538 1.00 91.88 131 ILE A N 1
ATOM 1057 C CA . ILE A 1 131 ? 5.683 10.307 -7.985 1.00 91.88 131 ILE A CA 1
ATOM 1058 C C . ILE A 1 131 ? 4.229 10.642 -8.294 1.00 91.88 131 ILE A C 1
ATOM 1060 O O . ILE A 1 131 ? 3.970 11.465 -9.171 1.00 91.88 131 ILE A O 1
ATOM 1064 N N . ASP A 1 132 ? 3.281 10.073 -7.549 1.00 93.12 132 ASP A N 1
ATOM 1065 C CA . ASP A 1 132 ? 1.860 10.318 -7.793 1.00 93.12 132 ASP A CA 1
ATOM 1066 C C . ASP A 1 132 ? 1.461 11.768 -7.546 1.00 93.12 132 ASP A C 1
ATOM 1068 O O . ASP A 1 132 ? 0.657 12.310 -8.298 1.00 93.12 132 ASP A O 1
ATOM 1072 N N . LYS A 1 133 ? 2.069 12.429 -6.553 1.00 90.94 133 LYS A N 1
ATOM 1073 C CA . LYS A 1 133 ? 1.829 13.849 -6.264 1.00 90.94 133 LYS A CA 1
ATOM 1074 C C . LYS A 1 133 ? 2.148 14.765 -7.454 1.00 90.94 133 LYS A C 1
ATOM 1076 O O . LYS A 1 133 ? 1.534 15.822 -7.577 1.00 90.94 133 LYS A O 1
ATOM 1081 N N . PHE A 1 1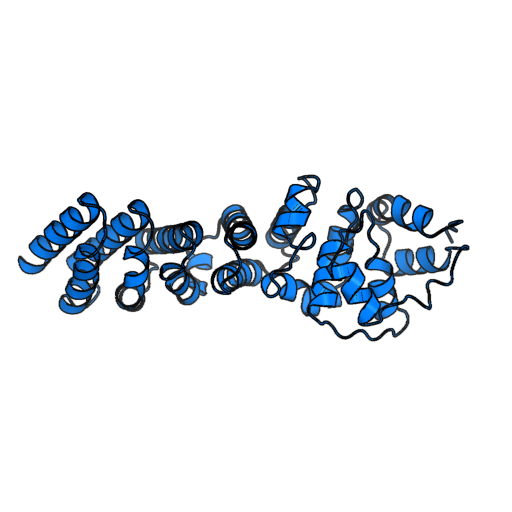34 ? 3.108 14.391 -8.299 1.00 87.38 134 PHE A N 1
ATOM 1082 C CA . PHE A 1 134 ? 3.549 15.197 -9.444 1.00 87.38 134 PHE A CA 1
ATOM 1083 C C . PHE A 1 134 ? 3.170 14.598 -10.807 1.00 87.38 134 PHE A C 1
ATOM 1085 O O . PHE A 1 134 ? 3.511 15.162 -11.853 1.00 87.38 134 PHE A O 1
ATOM 1092 N N . SER A 1 135 ? 2.461 13.473 -10.794 1.00 86.69 135 SER A N 1
ATOM 1093 C CA . SER A 1 135 ? 1.959 12.770 -11.970 1.00 86.69 135 SER A CA 1
ATOM 1094 C C . SER A 1 135 ? 0.555 13.237 -12.344 1.00 86.69 135 SER A C 1
ATOM 1096 O O . SER A 1 135 ? -0.194 13.733 -11.506 1.00 86.69 135 SER A O 1
ATOM 1098 N N . ARG A 1 136 ? 0.183 13.046 -13.614 1.00 83.81 136 ARG A N 1
ATOM 1099 C CA . ARG A 1 136 ? -1.214 13.161 -14.049 1.00 83.81 136 ARG A CA 1
ATOM 1100 C C . ARG A 1 136 ? -2.060 12.111 -13.338 1.00 83.81 136 ARG A C 1
ATOM 1102 O O . ARG A 1 136 ? -1.584 11.005 -13.097 1.00 83.81 136 ARG A O 1
ATOM 1109 N N . GLU A 1 137 ? -3.290 12.464 -12.993 1.00 83.81 137 GLU A N 1
ATOM 1110 C CA . GLU A 1 137 ? -4.140 11.597 -12.185 1.00 83.81 137 GLU A CA 1
ATOM 1111 C C . GLU A 1 137 ? -4.473 10.298 -12.922 1.00 83.81 137 GLU A C 1
ATOM 1113 O O . GLU A 1 137 ? -4.330 9.229 -12.342 1.00 83.81 137 GLU A O 1
ATOM 1118 N N . GLU A 1 138 ? -4.827 10.356 -14.207 1.00 79.88 138 GLU A N 1
ATOM 1119 C CA . GLU A 1 138 ? -5.408 9.224 -14.944 1.00 79.88 138 GLU A CA 1
ATOM 1120 C C . GLU A 1 138 ? -4.509 7.980 -14.981 1.00 79.88 138 GLU A C 1
ATOM 1122 O O . GLU A 1 138 ? -5.008 6.855 -15.008 1.00 79.88 138 GLU A O 1
ATOM 1127 N N . PHE A 1 139 ? -3.189 8.173 -14.936 1.00 78.38 139 PHE A N 1
ATOM 1128 C CA . PHE A 1 139 ? -2.206 7.107 -15.111 1.00 78.38 139 PHE A CA 1
ATOM 1129 C C . PHE A 1 139 ? -1.092 7.124 -14.052 1.00 78.38 139 PHE A C 1
ATOM 1131 O O . PHE A 1 139 ? -0.027 6.535 -14.252 1.00 78.38 139 PHE A O 1
ATOM 1138 N N . ASN A 1 140 ? -1.307 7.761 -12.897 1.00 91.56 140 ASN A N 1
ATOM 1139 C CA . ASN A 1 140 ? -0.377 7.647 -11.769 1.00 91.56 140 ASN A CA 1
ATOM 1140 C C . ASN A 1 140 ? -0.318 6.198 -11.230 1.00 91.56 140 ASN A C 1
ATOM 1142 O O . ASN A 1 140 ? -1.085 5.327 -11.656 1.00 91.56 140 ASN A O 1
ATOM 1146 N N . TRP A 1 141 ? 0.618 5.890 -10.328 1.00 95.75 141 TRP A N 1
ATOM 1147 C CA . TRP A 1 141 ? 0.750 4.535 -9.789 1.00 95.75 141 TRP A CA 1
ATOM 1148 C C . TRP A 1 141 ? -0.519 4.078 -9.074 1.00 95.75 141 TRP A C 1
ATOM 1150 O O . TRP A 1 141 ? -0.926 2.935 -9.261 1.00 95.75 141 TRP A O 1
ATOM 1160 N N . HIS A 1 142 ? -1.169 4.947 -8.297 1.00 96.94 142 HIS A N 1
ATOM 1161 C CA . HIS A 1 14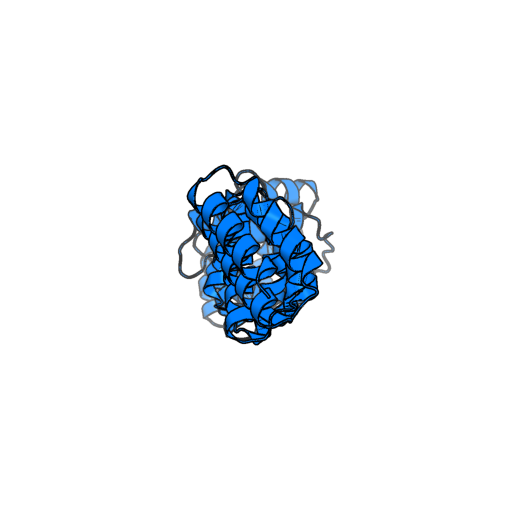2 ? -2.406 4.619 -7.587 1.00 96.94 142 HIS A CA 1
ATOM 1162 C C . HIS A 1 142 ? -3.481 4.125 -8.557 1.00 96.94 142 HIS A C 1
ATOM 1164 O O . HIS A 1 142 ? -3.996 3.019 -8.398 1.00 96.94 142 HIS A O 1
ATOM 1170 N N . ASN A 1 143 ? -3.795 4.912 -9.587 1.00 95.56 143 ASN A N 1
ATOM 1171 C CA . ASN A 1 143 ? -4.833 4.576 -10.558 1.00 95.56 143 ASN A CA 1
ATOM 1172 C C . ASN A 1 143 ? -4.418 3.408 -11.453 1.00 95.56 143 ASN A C 1
ATOM 1174 O O . ASN A 1 143 ? -5.260 2.579 -11.785 1.00 95.56 143 ASN A O 1
ATOM 1178 N N . THR A 1 144 ? -3.122 3.267 -11.749 1.00 95.62 144 THR A N 1
ATOM 1179 C CA . THR A 1 144 ? -2.575 2.075 -12.413 1.00 95.62 144 THR A CA 1
ATOM 1180 C C . THR A 1 144 ? -2.885 0.813 -11.604 1.00 95.62 144 THR A C 1
ATOM 1182 O O . THR A 1 144 ? -3.457 -0.133 -12.137 1.00 95.62 144 THR A O 1
ATOM 1185 N N . VAL A 1 145 ? -2.556 0.789 -10.308 1.00 97.75 145 VAL A N 1
ATOM 1186 C CA . VAL A 1 145 ? -2.785 -0.383 -9.448 1.00 97.75 145 VAL A CA 1
ATOM 1187 C C . VAL A 1 145 ? -4.276 -0.678 -9.292 1.00 97.75 145 VAL A C 1
ATOM 1189 O O . VAL A 1 145 ? -4.680 -1.833 -9.411 1.00 97.75 145 VAL A O 1
ATOM 1192 N N . VAL A 1 146 ? -5.103 0.351 -9.078 1.00 98.00 146 VAL A N 1
ATOM 1193 C CA . VAL A 1 146 ? -6.561 0.195 -8.951 1.00 98.00 146 VAL A CA 1
ATOM 1194 C C . VAL A 1 146 ? -7.176 -0.358 -10.237 1.00 98.00 146 VAL A C 1
ATOM 1196 O O . VAL A 1 146 ? -7.965 -1.302 -10.176 1.00 98.00 146 VAL A O 1
ATOM 1199 N N . LEU A 1 147 ? -6.801 0.188 -11.397 1.00 96.81 147 LEU A N 1
ATOM 1200 C CA . LEU A 1 147 ? -7.289 -0.272 -12.695 1.00 96.81 147 LEU A CA 1
ATOM 1201 C C . LEU A 1 147 ? -6.920 -1.739 -12.929 1.00 96.81 147 LEU A C 1
ATOM 1203 O O . LEU A 1 147 ? -7.800 -2.552 -13.203 1.00 96.81 147 LEU A O 1
ATOM 1207 N N . LEU A 1 148 ? -5.640 -2.083 -12.762 1.00 97.56 148 LEU A N 1
ATOM 1208 C CA . LEU A 1 148 ? -5.142 -3.433 -13.021 1.00 97.56 148 LEU A CA 1
ATOM 1209 C C . LEU A 1 148 ? -5.724 -4.479 -12.054 1.00 97.56 148 LEU A C 1
ATOM 1211 O O . LEU A 1 148 ? -5.928 -5.623 -12.453 1.00 97.56 148 LEU A O 1
ATOM 1215 N N . ALA A 1 149 ? -6.010 -4.107 -10.803 1.00 98.31 149 ALA A N 1
ATOM 1216 C CA . ALA A 1 149 ? -6.681 -4.990 -9.850 1.00 98.31 149 ALA A CA 1
ATOM 1217 C C . ALA A 1 149 ? -8.163 -5.207 -10.202 1.00 98.31 149 ALA A C 1
ATOM 1219 O O . ALA A 1 149 ? -8.668 -6.320 -10.078 1.00 98.31 149 ALA A O 1
ATOM 1220 N N . ASN A 1 150 ? -8.866 -4.164 -10.658 1.00 97.69 150 ASN A N 1
ATOM 1221 C CA . ASN A 1 150 ? -10.284 -4.260 -11.019 1.00 97.69 150 ASN A CA 1
ATOM 1222 C C . ASN A 1 150 ? -10.524 -5.035 -12.323 1.00 97.69 150 ASN A C 1
ATOM 1224 O O . ASN A 1 150 ? -11.553 -5.693 -12.448 1.00 97.69 150 ASN A O 1
ATOM 1228 N N . GLU A 1 151 ? -9.595 -4.985 -13.281 1.00 96.62 151 GLU A N 1
ATOM 1229 C CA . GLU A 1 151 ? -9.683 -5.785 -14.514 1.00 96.62 151 GLU A CA 1
ATOM 1230 C C . GLU A 1 151 ? -9.140 -7.220 -14.359 1.00 96.62 151 GLU A C 1
ATOM 1232 O O . GLU A 1 151 ? -9.249 -8.017 -15.287 1.00 96.62 151 GLU A O 1
ATOM 1237 N N . GLY A 1 152 ? -8.562 -7.563 -13.200 1.00 97.31 152 GLY A N 1
ATOM 1238 C CA . GLY A 1 152 ? -8.034 -8.900 -12.903 1.00 97.31 152 GLY A CA 1
ATOM 1239 C C . GLY A 1 152 ? -6.614 -9.172 -13.411 1.00 97.31 152 GLY A C 1
ATOM 1240 O O . GLY A 1 152 ? -6.133 -10.297 -13.291 1.00 97.31 152 GLY A O 1
ATOM 1241 N N . THR A 1 153 ? -5.919 -8.164 -13.948 1.00 97.75 153 THR A N 1
ATOM 1242 C CA . THR A 1 153 ? -4.502 -8.276 -14.337 1.00 97.75 153 THR A CA 1
ATOM 1243 C C . THR A 1 153 ? -3.601 -8.453 -13.111 1.00 97.75 153 THR A C 1
ATOM 1245 O O . THR A 1 153 ? -2.651 -9.234 -13.147 1.00 97.75 153 THR A O 1
ATOM 1248 N N . LEU A 1 154 ? -3.889 -7.734 -12.022 1.00 98.25 154 LEU A N 1
ATOM 1249 C CA . LEU A 1 154 ? -3.268 -7.951 -10.716 1.00 98.25 154 LEU A CA 1
ATOM 1250 C C . LEU A 1 154 ? -4.213 -8.745 -9.818 1.00 98.25 154 LEU A C 1
ATOM 1252 O O . LEU A 1 154 ? -5.407 -8.451 -9.763 1.00 98.25 154 LEU A O 1
ATOM 1256 N N . ASP A 1 155 ? -3.664 -9.696 -9.060 1.00 97.69 155 ASP A N 1
ATOM 1257 C CA . ASP A 1 155 ? -4.435 -10.395 -8.034 1.00 97.69 155 ASP A CA 1
ATOM 1258 C C . ASP A 1 155 ? -4.899 -9.401 -6.962 1.00 97.69 155 ASP A C 1
ATOM 1260 O O . ASP A 1 155 ? -4.102 -8.835 -6.206 1.00 97.69 155 ASP A O 1
ATOM 1264 N N . ARG A 1 156 ? -6.210 -9.163 -6.926 1.00 98.12 156 ARG A N 1
ATOM 1265 C CA . ARG A 1 156 ? -6.825 -8.143 -6.077 1.00 98.12 156 ARG A CA 1
ATOM 1266 C C . ARG A 1 156 ? -6.615 -8.422 -4.587 1.00 98.12 156 ARG A C 1
ATOM 1268 O O . ARG A 1 156 ? -6.345 -7.484 -3.838 1.00 98.12 156 ARG A O 1
ATOM 1275 N N . GLY A 1 157 ? -6.679 -9.687 -4.166 1.00 98.25 157 GLY A N 1
ATOM 1276 C CA . GLY A 1 157 ? -6.414 -10.087 -2.781 1.00 98.25 157 GLY A CA 1
ATOM 1277 C C . GLY A 1 157 ? -4.980 -9.764 -2.361 1.00 98.25 157 GLY A C 1
ATOM 1278 O O . GLY A 1 157 ? -4.756 -9.153 -1.319 1.00 98.25 157 GLY A O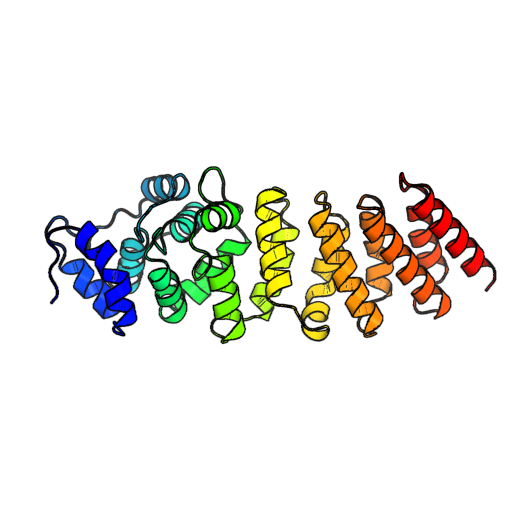 1
ATOM 1279 N N . ARG A 1 158 ? -4.001 -10.069 -3.216 1.00 98.25 158 ARG A N 1
ATOM 1280 C CA . ARG A 1 158 ? -2.586 -9.763 -2.995 1.00 98.25 158 ARG A CA 1
ATOM 1281 C C . ARG A 1 158 ? -2.310 -8.264 -2.963 1.00 98.25 158 ARG A C 1
ATOM 1283 O O . ARG A 1 158 ? -1.480 -7.837 -2.168 1.00 98.25 158 ARG A O 1
ATOM 1290 N N . VAL A 1 159 ? -3.010 -7.454 -3.763 1.00 98.75 159 VAL A N 1
ATOM 1291 C CA . VAL A 1 159 ? -2.909 -5.984 -3.680 1.00 98.75 159 VAL A CA 1
ATOM 1292 C C . VAL A 1 159 ? -3.430 -5.471 -2.336 1.00 98.75 159 VAL A C 1
ATOM 1294 O O . VAL A 1 159 ? -2.763 -4.657 -1.695 1.00 98.75 159 VAL A O 1
ATOM 1297 N N . LEU A 1 160 ? -4.599 -5.940 -1.889 1.00 98.81 160 LEU A N 1
ATOM 1298 C CA . LEU A 1 160 ? -5.173 -5.551 -0.595 1.00 98.81 160 LEU A CA 1
ATOM 1299 C C . LEU A 1 160 ? -4.250 -5.948 0.562 1.00 98.81 160 LEU A C 1
ATOM 1301 O O . LEU A 1 160 ? -3.904 -5.093 1.382 1.00 98.81 160 LEU A O 1
ATOM 1305 N N . ARG A 1 161 ? -3.780 -7.199 0.571 1.00 98.81 161 ARG A N 1
ATOM 1306 C CA . ARG A 1 161 ? -2.796 -7.697 1.534 1.00 98.81 161 ARG A CA 1
ATOM 1307 C C . ARG A 1 161 ? -1.516 -6.868 1.516 1.00 98.81 161 ARG A C 1
ATOM 1309 O O . ARG A 1 161 ? -1.095 -6.399 2.567 1.00 98.81 161 ARG A O 1
ATOM 1316 N N . GLY A 1 162 ? -0.943 -6.621 0.338 1.00 98.69 162 GLY A N 1
ATOM 1317 C CA . GLY A 1 162 ? 0.278 -5.829 0.179 1.00 98.69 162 GLY A CA 1
ATOM 1318 C C . GLY A 1 162 ? 0.129 -4.399 0.704 1.00 98.69 162 GLY A C 1
ATOM 1319 O O . GLY A 1 162 ? 1.051 -3.872 1.322 1.00 98.69 162 GLY A O 1
ATOM 1320 N N . CYS A 1 163 ? -1.047 -3.777 0.550 1.00 98.88 163 CYS A N 1
ATOM 1321 C CA . CYS A 1 163 ? -1.326 -2.484 1.180 1.00 98.88 163 CYS A CA 1
ATOM 1322 C C . CYS A 1 163 ? -1.278 -2.582 2.711 1.00 98.88 163 CYS A C 1
ATOM 1324 O O . CYS A 1 163 ? -0.671 -1.729 3.351 1.00 98.88 163 CYS A O 1
ATOM 1326 N N . LEU A 1 164 ? -1.905 -3.599 3.308 1.00 98.81 164 LEU A N 1
ATOM 1327 C CA . LEU A 1 164 ? -1.914 -3.776 4.763 1.00 98.81 164 LEU A CA 1
ATOM 1328 C C . LEU A 1 164 ? -0.529 -4.138 5.313 1.00 98.81 164 LEU A C 1
ATOM 1330 O O . LEU A 1 164 ? -0.144 -3.639 6.367 1.00 98.81 164 LEU A O 1
ATOM 1334 N N . GLU A 1 165 ? 0.241 -4.957 4.602 1.00 98.75 165 GLU A N 1
ATOM 1335 C CA . GLU A 1 165 ? 1.639 -5.239 4.936 1.00 98.75 165 GLU A CA 1
ATOM 1336 C C . GLU A 1 165 ? 2.468 -3.952 4.907 1.00 98.75 165 GLU A C 1
ATOM 1338 O O . GLU A 1 165 ? 3.154 -3.655 5.881 1.00 98.75 165 GLU A O 1
ATOM 1343 N N . ALA A 1 166 ? 2.341 -3.134 3.857 1.00 98.62 166 ALA A N 1
ATOM 1344 C CA . ALA A 1 166 ? 3.022 -1.843 3.754 1.00 98.62 166 ALA A CA 1
ATOM 1345 C C . ALA A 1 166 ? 2.666 -0.885 4.904 1.00 98.62 166 ALA A C 1
ATOM 1347 O O . ALA A 1 166 ? 3.534 -0.200 5.445 1.00 98.62 166 ALA A O 1
ATOM 1348 N N . LEU A 1 167 ? 1.400 -0.861 5.332 1.00 98.50 167 LEU A N 1
ATOM 1349 C CA . LEU A 1 167 ? 0.959 -0.062 6.480 1.00 98.50 167 LEU A CA 1
ATOM 1350 C C . LEU A 1 167 ? 1.560 -0.520 7.819 1.00 98.50 167 LEU A C 1
ATOM 1352 O O . LEU A 1 167 ? 1.592 0.275 8.759 1.00 98.50 167 LEU A O 1
ATOM 1356 N N . ASN A 1 168 ? 2.041 -1.761 7.900 1.00 98.25 168 ASN A N 1
ATOM 1357 C CA . ASN A 1 168 ? 2.680 -2.349 9.078 1.00 98.25 168 ASN A CA 1
ATOM 1358 C C . ASN A 1 168 ? 4.224 -2.401 8.972 1.00 98.25 168 ASN A C 1
ATOM 1360 O O . ASN A 1 168 ? 4.863 -3.031 9.808 1.00 98.25 168 ASN A O 1
ATOM 1364 N N . ARG A 1 169 ? 4.836 -1.749 7.969 1.00 96.81 169 ARG A N 1
ATOM 1365 C CA . ARG A 1 169 ? 6.301 -1.705 7.741 1.00 96.81 169 ARG A CA 1
ATOM 1366 C C . ARG A 1 169 ? 6.998 -0.450 8.290 1.00 96.81 169 ARG A C 1
ATOM 1368 O O . ARG A 1 169 ? 8.106 -0.139 7.870 1.00 96.81 169 ARG A O 1
ATOM 1375 N N . ASP A 1 170 ? 6.346 0.298 9.179 1.00 94.19 170 ASP A N 1
ATOM 1376 C CA . ASP A 1 170 ? 6.883 1.533 9.781 1.00 94.19 170 ASP A CA 1
ATOM 1377 C C . ASP A 1 170 ? 7.337 2.611 8.775 1.00 94.19 170 ASP A C 1
ATOM 1379 O O . ASP A 1 170 ? 8.173 3.464 9.079 1.00 94.19 170 ASP A O 1
ATOM 1383 N N . PHE A 1 171 ? 6.749 2.625 7.575 1.00 97.12 171 PHE A N 1
ATOM 1384 C CA . PHE A 1 171 ? 6.966 3.702 6.611 1.00 97.12 171 PHE A CA 1
ATOM 1385 C C . PHE A 1 171 ? 6.530 5.048 7.187 1.00 97.12 171 PHE A C 1
ATOM 1387 O O . PHE A 1 171 ? 5.598 5.136 7.985 1.00 97.12 171 PHE A O 1
ATOM 1394 N N . SER A 1 172 ? 7.131 6.135 6.711 1.00 97.12 172 SER A N 1
ATOM 1395 C CA . SER A 1 172 ? 6.685 7.486 7.055 1.00 97.12 172 SER A CA 1
ATOM 1396 C C . SER A 1 172 ? 5.193 7.694 6.756 1.00 97.12 172 SER A C 1
ATOM 1398 O O . SER A 1 172 ? 4.662 7.206 5.755 1.00 97.12 172 SER A O 1
ATOM 1400 N N . 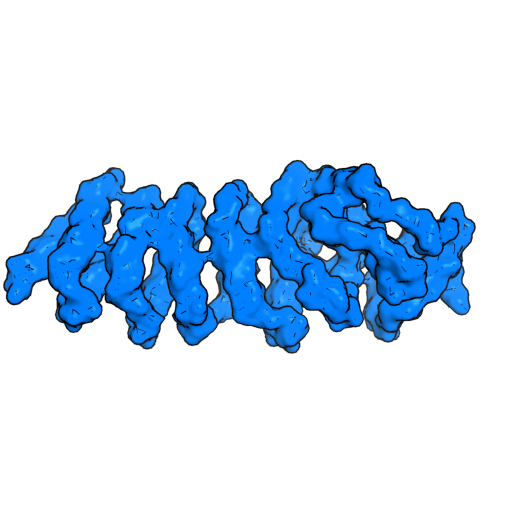ALA A 1 173 ? 4.513 8.504 7.577 1.00 97.06 173 ALA A N 1
ATOM 1401 C CA . ALA A 1 173 ? 3.078 8.779 7.431 1.00 97.06 173 ALA A CA 1
ATOM 1402 C C . ALA A 1 173 ? 2.682 9.247 6.017 1.00 97.06 173 ALA A C 1
ATOM 1404 O O . ALA A 1 173 ? 1.629 8.868 5.501 1.00 97.06 173 ALA A O 1
ATOM 1405 N N . TYR A 1 174 ? 3.544 10.035 5.366 1.00 96.81 174 TYR A N 1
ATOM 1406 C CA . TYR A 1 174 ? 3.337 10.490 3.992 1.00 96.81 174 TYR A CA 1
ATOM 1407 C C . TYR A 1 174 ? 3.253 9.325 2.993 1.00 96.81 174 TYR A C 1
ATOM 1409 O O . TYR A 1 174 ? 2.364 9.308 2.139 1.00 96.81 174 TYR A O 1
ATOM 1417 N N . ARG A 1 175 ? 4.146 8.337 3.119 1.00 97.12 175 ARG A N 1
ATOM 1418 C CA . ARG A 1 175 ? 4.244 7.198 2.197 1.00 97.12 175 ARG A CA 1
ATOM 1419 C C . ARG A 1 175 ? 3.257 6.092 2.540 1.00 97.12 175 ARG A C 1
ATOM 1421 O O . ARG A 1 175 ? 2.561 5.620 1.646 1.00 97.12 175 ARG A O 1
ATOM 1428 N N . ALA A 1 176 ? 3.079 5.788 3.825 1.00 97.88 176 ALA A N 1
ATOM 1429 C CA . ALA A 1 176 ? 2.012 4.910 4.310 1.00 97.88 176 ALA A CA 1
ATOM 1430 C C . ALA A 1 176 ? 0.623 5.376 3.824 1.00 97.88 176 ALA A C 1
ATOM 1432 O O . ALA A 1 176 ? -0.221 4.573 3.420 1.00 97.88 176 ALA A O 1
ATOM 1433 N N . GLY A 1 177 ? 0.404 6.696 3.770 1.00 97.88 177 GLY A N 1
ATOM 1434 C CA . GLY A 1 177 ? -0.837 7.283 3.274 1.00 97.88 177 GLY A CA 1
ATOM 1435 C C . GLY A 1 177 ? -1.193 6.886 1.837 1.00 97.88 177 GLY A C 1
ATOM 1436 O O . GLY A 1 177 ? -2.377 6.847 1.508 1.00 97.88 177 GLY A O 1
ATOM 1437 N N . TRP A 1 178 ? -0.214 6.570 0.982 1.00 98.19 178 TRP A N 1
ATOM 1438 C CA . TRP A 1 178 ? -0.473 6.090 -0.380 1.00 98.19 178 TRP A CA 1
ATOM 1439 C C . TRP A 1 178 ? -1.171 4.725 -0.376 1.00 98.19 178 TRP A C 1
ATOM 1441 O O . TRP A 1 178 ? -2.234 4.583 -0.977 1.00 98.19 178 TRP A O 1
ATOM 1451 N N . PHE A 1 179 ? -0.667 3.768 0.407 1.00 98.69 179 PHE A N 1
ATOM 1452 C CA . PHE A 1 179 ? -1.256 2.428 0.529 1.00 98.69 179 PHE A CA 1
ATOM 1453 C C . PHE A 1 179 ? -2.660 2.462 1.141 1.00 98.69 179 PHE A C 1
ATOM 1455 O O . PHE A 1 179 ? -3.561 1.766 0.678 1.00 98.69 179 PHE A O 1
ATOM 1462 N N . SER A 1 180 ? -2.884 3.345 2.122 1.00 98.12 180 SER A N 1
ATOM 1463 C CA . SER A 1 180 ? -4.226 3.585 2.676 1.00 98.12 180 SER A CA 1
ATOM 1464 C C . SER A 1 180 ? -5.224 4.040 1.607 1.00 98.12 180 SER A C 1
ATOM 1466 O O . SER A 1 180 ? -6.375 3.599 1.604 1.00 98.12 180 SER A O 1
ATOM 1468 N N . ARG A 1 181 ? -4.802 4.923 0.690 1.00 98.31 181 ARG A N 1
ATOM 1469 C CA . ARG A 1 181 ? -5.661 5.422 -0.392 1.00 98.31 181 ARG A CA 1
ATOM 1470 C C . ARG A 1 181 ? -5.953 4.340 -1.426 1.00 98.31 181 ARG A C 1
ATOM 1472 O O . ARG A 1 181 ? -7.107 4.241 -1.845 1.00 98.31 181 ARG A O 1
ATOM 1479 N N . VAL A 1 182 ? -4.964 3.531 -1.814 1.00 98.69 182 VAL A N 1
ATOM 1480 C CA . VAL A 1 182 ? -5.175 2.405 -2.743 1.00 98.69 182 VAL A CA 1
ATOM 1481 C C . VAL A 1 182 ? -6.165 1.408 -2.148 1.00 98.69 182 VAL A C 1
ATOM 1483 O O . VAL A 1 182 ? -7.184 1.121 -2.774 1.00 98.69 182 VAL A O 1
ATOM 1486 N N . TYR A 1 183 ? -5.942 0.972 -0.904 1.00 98.69 183 TYR A N 1
ATOM 1487 C CA . TYR A 1 183 ? -6.850 0.065 -0.196 1.00 98.69 183 TYR A CA 1
ATOM 1488 C C . TYR A 1 183 ? -8.282 0.621 -0.139 1.00 98.69 183 TYR A C 1
ATOM 1490 O O . TYR A 1 183 ? -9.247 -0.082 -0.430 1.00 98.69 183 TYR A O 1
ATOM 1498 N N . ALA A 1 184 ? -8.438 1.910 0.188 1.00 98.12 184 ALA A N 1
ATOM 1499 C CA . ALA A 1 184 ? -9.747 2.557 0.227 1.00 98.12 184 ALA A CA 1
ATOM 1500 C C . ALA A 1 184 ? -10.419 2.643 -1.155 1.00 98.12 184 ALA A C 1
ATOM 1502 O O . ALA A 1 184 ? -11.628 2.443 -1.246 1.00 98.12 184 ALA A O 1
ATOM 1503 N N . SER A 1 185 ? -9.651 2.914 -2.214 1.00 98.31 185 SER A N 1
ATOM 1504 C CA . SER A 1 185 ? -10.163 3.045 -3.589 1.00 98.31 185 SER A CA 1
ATOM 1505 C C . SER A 1 185 ? -10.609 1.711 -4.176 1.00 98.31 185 SER A C 1
ATOM 1507 O O . SER A 1 185 ? -11.538 1.672 -4.975 1.00 98.31 185 SER A O 1
ATOM 1509 N N . LEU A 1 186 ? -9.981 0.613 -3.749 1.00 98.44 186 LEU A N 1
ATOM 1510 C CA . LEU A 1 186 ? -10.421 -0.731 -4.106 1.00 98.44 186 LEU A CA 1
ATOM 1511 C C . LEU A 1 186 ? -11.742 -1.112 -3.433 1.00 98.44 186 LEU A C 1
ATOM 1513 O O . LEU A 1 186 ? -12.407 -2.010 -3.939 1.00 98.44 186 LEU A O 1
ATOM 1517 N N . ALA A 1 187 ? -12.131 -0.442 -2.340 1.00 97.88 187 ALA A N 1
ATOM 1518 C CA . ALA A 1 187 ? -13.371 -0.685 -1.601 1.00 97.88 187 ALA A CA 1
ATOM 1519 C C . ALA A 1 187 ? -13.609 -2.188 -1.327 1.00 97.88 187 ALA A C 1
ATOM 1521 O O . ALA A 1 187 ? -14.549 -2.768 -1.875 1.00 97.88 187 ALA A O 1
ATOM 1522 N N . PRO A 1 188 ? -12.740 -2.846 -0.533 1.00 98.25 188 PRO A N 1
ATOM 1523 C CA . PRO A 1 188 ? -12.817 -4.285 -0.327 1.00 98.25 188 PRO A CA 1
ATOM 1524 C C . PRO A 1 188 ? -14.145 -4.700 0.292 1.00 98.25 188 PRO A C 1
ATOM 1526 O O . PRO A 1 188 ? -14.696 -4.031 1.172 1.00 98.25 188 PRO A O 1
ATOM 1529 N N . THR A 1 189 ? -14.653 -5.834 -0.172 1.00 98.06 189 THR A N 1
ATOM 1530 C CA . THR A 1 189 ? -15.848 -6.455 0.393 1.00 98.06 189 THR A CA 1
ATOM 1531 C C . THR A 1 189 ? -15.564 -6.973 1.808 1.00 98.06 189 THR A C 1
ATOM 1533 O O . THR A 1 189 ? -14.409 -7.227 2.156 1.00 98.06 189 THR A O 1
ATOM 1536 N N . PRO A 1 190 ? -16.595 -7.212 2.639 1.00 97.75 190 PRO A N 1
ATOM 1537 C CA . PRO A 1 190 ? -16.393 -7.825 3.950 1.00 97.75 190 PRO A CA 1
ATOM 1538 C C . PRO A 1 190 ? -15.660 -9.174 3.887 1.00 97.75 190 PRO A C 1
ATOM 1540 O O . PRO A 1 190 ? -14.870 -9.466 4.775 1.00 97.75 190 PRO A O 1
ATOM 1543 N N . ALA A 1 191 ? -15.874 -9.972 2.835 1.00 97.25 191 ALA A N 1
ATOM 1544 C CA . ALA A 1 191 ? -15.183 -11.248 2.654 1.00 97.25 191 ALA A CA 1
ATOM 1545 C C . ALA A 1 191 ? -13.688 -11.064 2.340 1.00 97.25 191 ALA A C 1
ATOM 1547 O O . ALA A 1 191 ? -12.856 -11.751 2.924 1.00 97.25 191 ALA A O 1
ATOM 1548 N N . GLU A 1 192 ? -13.343 -10.107 1.472 1.00 97.94 192 GLU A N 1
ATOM 1549 C CA . GLU A 1 192 ? -11.944 -9.761 1.176 1.00 97.94 192 GLU A CA 1
ATOM 1550 C C . GLU A 1 192 ? -11.237 -9.225 2.427 1.00 97.94 192 GLU A C 1
ATOM 1552 O O . GLU A 1 192 ? -10.166 -9.699 2.789 1.00 97.94 192 GLU A O 1
ATOM 1557 N N . THR A 1 193 ? -11.875 -8.299 3.145 1.00 98.25 193 THR A N 1
ATOM 1558 C CA . THR A 1 193 ? -11.350 -7.742 4.399 1.00 98.25 193 THR A CA 1
ATOM 1559 C C . THR A 1 193 ? -11.181 -8.819 5.480 1.00 98.25 193 THR A C 1
ATOM 1561 O O . THR A 1 193 ? -10.233 -8.763 6.264 1.00 98.25 193 THR A O 1
ATOM 1564 N N . ALA A 1 194 ? -12.070 -9.818 5.534 1.00 98.06 194 ALA A N 1
ATOM 1565 C CA . ALA A 1 194 ? -11.996 -10.900 6.515 1.00 98.06 194 ALA A CA 1
ATOM 1566 C C . ALA A 1 194 ? -10.760 -11.798 6.329 1.00 98.06 194 ALA A C 1
ATOM 1568 O O . ALA A 1 194 ? -10.277 -12.353 7.316 1.00 98.06 194 ALA A O 1
ATOM 1569 N N . ALA A 1 195 ? -10.232 -11.913 5.104 1.00 97.31 195 ALA A N 1
ATOM 1570 C CA . ALA A 1 195 ? -9.074 -12.754 4.793 1.00 97.31 195 ALA A CA 1
ATOM 1571 C C . ALA A 1 195 ? -7.761 -12.253 5.427 1.00 97.31 195 ALA A C 1
ATOM 1573 O O . ALA A 1 195 ? -6.846 -13.047 5.640 1.00 97.31 195 ALA A O 1
ATOM 1574 N N . ASP A 1 196 ? -7.680 -10.959 5.758 1.00 98.12 196 ASP A N 1
ATOM 1575 C CA . ASP A 1 196 ? -6.465 -10.307 6.265 1.00 98.12 196 ASP A CA 1
ATOM 1576 C C . ASP A 1 196 ? -6.668 -9.654 7.651 1.00 98.12 196 ASP A C 1
ATOM 1578 O O . ASP A 1 196 ? -5.960 -8.718 8.037 1.00 98.12 196 ASP A O 1
ATOM 1582 N N . GLN A 1 197 ? -7.605 -10.174 8.456 1.00 98.50 197 GLN A N 1
ATOM 1583 C CA . GLN A 1 197 ? -7.835 -9.715 9.835 1.00 98.50 197 GLN A CA 1
ATOM 1584 C C . GLN A 1 197 ? -6.575 -9.644 10.718 1.00 98.50 197 GLN A C 1
ATOM 1586 O O . GLN A 1 197 ? -6.460 -8.668 11.468 1.00 98.50 197 GLN A O 1
ATOM 1591 N N . PRO A 1 198 ? -5.607 -10.585 10.647 1.00 98.62 198 PRO A N 1
ATOM 1592 C CA . PRO A 1 198 ? -4.354 -10.456 11.389 1.00 98.62 198 PRO A CA 1
ATOM 1593 C C . PRO A 1 198 ? -3.604 -9.150 11.090 1.00 98.62 198 PRO A C 1
ATOM 1595 O O . PRO A 1 198 ? -3.172 -8.470 12.018 1.00 98.62 198 PRO A O 1
ATOM 1598 N N . LEU A 1 199 ? -3.513 -8.748 9.818 1.00 98.75 199 LEU A N 1
ATOM 1599 C CA . LEU A 1 199 ? -2.836 -7.511 9.413 1.00 98.75 199 LEU A CA 1
ATOM 1600 C C . LEU A 1 199 ? -3.619 -6.263 9.841 1.00 98.75 199 LEU A C 1
ATOM 1602 O O . LEU A 1 199 ? -3.021 -5.276 10.268 1.00 98.75 199 LEU A O 1
ATOM 1606 N N . LEU A 1 200 ? -4.955 -6.316 9.792 1.00 98.69 200 LEU A N 1
ATOM 1607 C CA . LEU A 1 200 ? -5.816 -5.237 10.290 1.00 98.69 200 LEU A CA 1
ATOM 1608 C C . LEU A 1 200 ? -5.674 -5.027 11.801 1.00 98.69 200 LEU A C 1
ATOM 1610 O O . LEU A 1 200 ? -5.712 -3.888 12.266 1.00 98.69 200 LEU A O 1
ATOM 1614 N N . ARG A 1 201 ? -5.498 -6.109 12.571 1.00 98.62 201 ARG A N 1
ATOM 1615 C CA . ARG A 1 201 ? -5.226 -6.032 14.013 1.00 98.62 201 ARG A CA 1
ATOM 1616 C C . ARG A 1 201 ? -3.862 -5.409 14.299 1.00 98.62 201 ARG A C 1
ATOM 1618 O O . ARG A 1 201 ? -3.776 -4.576 15.195 1.00 98.62 201 ARG A O 1
ATOM 1625 N N . LEU A 1 202 ? -2.830 -5.731 13.516 1.00 98.31 202 LEU A N 1
ATOM 1626 C CA . LEU A 1 202 ? -1.520 -5.077 13.640 1.00 98.31 202 LEU A CA 1
ATOM 1627 C C . LEU A 1 202 ? -1.613 -3.560 13.409 1.00 98.31 202 LEU A C 1
ATOM 1629 O O . LEU A 1 202 ? -1.031 -2.789 14.172 1.00 98.31 202 LEU A O 1
ATOM 1633 N N . CYS A 1 203 ? -2.449 -3.116 12.460 1.00 98.31 203 CYS A N 1
ATOM 1634 C CA . CYS A 1 203 ? -2.660 -1.688 12.207 1.00 98.31 203 CYS A CA 1
ATOM 1635 C C . CYS A 1 203 ? -3.167 -0.915 13.438 1.00 98.31 203 CYS A C 1
ATOM 1637 O O . CYS A 1 203 ? -2.958 0.296 13.515 1.00 98.31 203 CYS A O 1
ATOM 1639 N N . LEU A 1 204 ? -3.818 -1.580 14.402 1.00 98.19 204 LEU A N 1
ATOM 1640 C CA . LEU A 1 204 ? -4.317 -0.945 15.626 1.00 98.19 204 LEU A CA 1
ATOM 1641 C C . LEU A 1 204 ? -3.192 -0.401 16.509 1.00 98.19 204 LEU A C 1
ATOM 1643 O O . LEU A 1 204 ? -3.420 0.567 17.226 1.00 98.19 204 LEU A O 1
ATOM 1647 N N . GLY A 1 205 ? -1.999 -0.997 16.448 1.00 95.88 205 GLY A N 1
ATOM 1648 C CA . GLY A 1 205 ? -0.818 -0.566 17.201 1.00 95.88 205 GLY A CA 1
ATOM 1649 C C . GLY A 1 205 ? 0.069 0.446 16.473 1.00 95.88 205 GLY A C 1
ATOM 1650 O O . GLY A 1 205 ? 1.127 0.795 16.988 1.00 95.88 205 GLY A O 1
ATOM 1651 N N . SER A 1 206 ? -0.317 0.905 15.280 1.00 96.88 206 SER A N 1
ATOM 1652 C CA . SER A 1 206 ? 0.515 1.809 14.482 1.00 96.88 206 SER A CA 1
ATOM 1653 C C . SER A 1 206 ? 0.705 3.173 15.157 1.00 96.88 206 SER A C 1
ATOM 1655 O O . SER A 1 206 ? -0.234 3.764 15.690 1.00 96.88 206 SER A O 1
ATOM 1657 N N . SER A 1 207 ? 1.908 3.741 15.034 1.00 94.69 207 SER A N 1
ATOM 1658 C CA . SER A 1 207 ? 2.185 5.137 15.404 1.00 94.69 207 SER A CA 1
ATOM 1659 C C . SER A 1 207 ? 1.491 6.149 14.475 1.00 94.69 207 SER A C 1
ATOM 1661 O O . SER A 1 207 ? 1.371 7.334 14.799 1.00 94.69 207 SER A O 1
ATOM 1663 N N . ILE A 1 208 ? 0.991 5.696 13.321 1.00 96.31 208 ILE A N 1
ATOM 1664 C CA . ILE A 1 208 ? 0.311 6.526 12.333 1.00 96.31 208 ILE A CA 1
ATOM 1665 C C . ILE A 1 208 ? -1.196 6.478 12.582 1.00 96.31 208 ILE A C 1
ATOM 1667 O O . ILE A 1 208 ? -1.887 5.508 12.278 1.00 96.31 208 ILE A O 1
ATOM 1671 N N . THR A 1 209 ? -1.730 7.606 13.050 1.00 95.25 209 THR A N 1
ATOM 1672 C CA . THR A 1 209 ? -3.165 7.835 13.305 1.00 95.25 209 THR A CA 1
ATOM 1673 C C . THR A 1 209 ? -4.085 7.369 12.163 1.00 95.25 209 THR A C 1
ATOM 1675 O O . THR A 1 209 ? -5.147 6.788 12.411 1.00 95.25 209 THR A O 1
ATOM 1678 N N . ALA A 1 210 ? -3.700 7.617 10.907 1.00 95.75 210 ALA A N 1
ATOM 1679 C CA . ALA A 1 210 ? -4.492 7.222 9.742 1.00 95.75 210 ALA A CA 1
ATOM 1680 C C . ALA A 1 210 ? -4.556 5.692 9.568 1.00 95.75 210 ALA A C 1
ATOM 1682 O O . ALA A 1 210 ? -5.624 5.165 9.261 1.00 95.75 210 ALA A O 1
ATOM 1683 N N . THR A 1 211 ? -3.455 4.987 9.842 1.00 98.00 211 THR A N 1
ATOM 1684 C CA . THR A 1 211 ? -3.372 3.520 9.800 1.00 98.00 211 THR A CA 1
ATOM 1685 C C . THR A 1 211 ? -4.251 2.886 10.876 1.00 98.00 211 THR A C 1
ATOM 1687 O O . THR A 1 211 ? -5.055 2.008 10.564 1.00 98.00 211 THR A O 1
ATOM 1690 N N . VAL A 1 212 ? -4.199 3.400 12.113 1.00 98.19 212 VAL A N 1
ATOM 1691 C CA . VAL A 1 212 ? -5.089 2.951 13.203 1.00 98.19 212 VAL A CA 1
ATOM 1692 C C . VAL A 1 212 ? -6.556 3.149 12.816 1.00 98.19 212 VAL A C 1
ATOM 1694 O O . VAL A 1 212 ? -7.381 2.251 12.978 1.00 98.19 212 VAL A O 1
ATOM 1697 N N . SER A 1 213 ? -6.888 4.314 12.251 1.00 97.81 213 SER A N 1
ATOM 1698 C CA . SER A 1 213 ? -8.256 4.630 11.823 1.00 97.81 213 SER A CA 1
ATOM 1699 C C . SER A 1 213 ? -8.752 3.696 10.716 1.00 97.81 213 SER A C 1
ATOM 1701 O O . SER A 1 213 ? -9.913 3.286 10.743 1.00 97.81 213 SER A O 1
ATOM 1703 N N . LEU A 1 214 ? -7.889 3.337 9.757 1.00 98.38 214 LEU A N 1
ATOM 1704 C CA . LEU A 1 214 ? -8.201 2.357 8.716 1.00 98.38 214 LEU A CA 1
ATOM 1705 C C . LEU A 1 214 ? -8.469 0.981 9.332 1.00 98.38 214 LEU A C 1
ATOM 1707 O O . LEU A 1 214 ? -9.527 0.412 9.067 1.00 98.38 214 LEU A O 1
ATOM 1711 N N . GLY A 1 215 ? -7.566 0.486 10.186 1.00 98.31 215 GLY A N 1
ATOM 1712 C CA . GLY A 1 215 ? -7.703 -0.816 10.845 1.00 98.31 215 GLY A CA 1
ATOM 1713 C C . GLY A 1 215 ? -9.010 -0.929 11.633 1.00 98.31 215 GLY A C 1
ATOM 1714 O O . GLY A 1 215 ? -9.801 -1.844 11.397 1.00 98.31 215 GLY A O 1
ATOM 1715 N N . VAL A 1 216 ? -9.307 0.060 12.487 1.00 98.56 216 VAL A N 1
ATOM 1716 C CA . VAL A 1 216 ? -10.563 0.093 13.257 1.00 98.56 216 VAL A CA 1
ATOM 1717 C C . VAL A 1 216 ? -11.785 0.140 12.346 1.00 98.56 216 VAL A C 1
ATOM 1719 O O . VAL A 1 216 ? -12.737 -0.598 12.582 1.00 98.56 216 VAL A O 1
ATOM 1722 N N . LYS A 1 217 ? -11.777 0.966 11.292 1.00 98.38 217 LYS A N 1
ATOM 1723 C CA . LYS A 1 217 ? -12.916 1.073 10.367 1.00 98.38 217 LYS A CA 1
ATOM 1724 C C . LYS A 1 217 ? -13.219 -0.260 9.680 1.00 98.38 217 LYS A C 1
ATOM 1726 O O . LYS A 1 217 ? -14.388 -0.616 9.541 1.00 98.38 217 LYS A O 1
ATOM 1731 N N . GLN A 1 218 ? -12.188 -0.981 9.244 1.00 98.69 218 GLN A N 1
ATOM 1732 C CA . GLN A 1 218 ? -12.354 -2.268 8.571 1.00 98.69 218 GLN A CA 1
ATOM 1733 C C . GLN A 1 218 ? -12.832 -3.357 9.538 1.00 98.69 218 GLN A C 1
ATOM 1735 O O . GLN A 1 218 ? -13.787 -4.066 9.228 1.00 98.69 218 GLN A O 1
ATOM 1740 N N . LEU A 1 219 ? -12.263 -3.433 10.744 1.00 98.69 219 LEU A N 1
ATOM 1741 C CA . LEU A 1 219 ? -12.720 -4.371 11.777 1.00 98.69 219 LEU A CA 1
ATOM 1742 C C . LEU A 1 219 ? -14.153 -4.060 12.246 1.00 98.69 219 LEU A C 1
ATOM 1744 O O . LEU A 1 219 ? -14.945 -4.976 12.457 1.00 98.69 219 LEU A O 1
ATOM 1748 N N . GLU A 1 220 ? -14.536 -2.781 12.320 1.00 98.50 220 GLU A N 1
ATOM 1749 C CA . GLU A 1 220 ? -15.916 -2.370 12.603 1.00 98.50 220 GLU A CA 1
ATOM 1750 C C . GLU A 1 220 ? -16.883 -2.816 11.497 1.00 98.50 220 GLU A C 1
ATOM 1752 O O . GLU A 1 220 ? -18.006 -3.238 11.786 1.00 98.50 220 GLU A O 1
ATOM 1757 N N . ALA A 1 221 ? -16.465 -2.762 10.229 1.00 98.06 221 ALA A N 1
ATOM 1758 C CA . ALA A 1 221 ? -17.260 -3.295 9.128 1.00 98.06 221 ALA A CA 1
ATOM 1759 C C . ALA A 1 221 ? -17.442 -4.817 9.262 1.00 98.06 221 ALA A C 1
ATOM 1761 O O . ALA A 1 221 ? -18.571 -5.300 9.187 1.00 98.06 221 ALA A O 1
ATOM 1762 N N . LEU A 1 222 ? -16.374 -5.567 9.556 1.00 98.56 222 LEU A N 1
ATOM 1763 C CA . LEU A 1 222 ? -16.470 -7.012 9.799 1.00 98.56 222 LEU A CA 1
ATOM 1764 C C . LEU A 1 222 ? -17.394 -7.345 10.971 1.00 98.56 222 LEU A C 1
ATOM 1766 O O . LEU A 1 222 ? -18.206 -8.263 10.868 1.00 98.56 222 LEU A O 1
ATOM 1770 N N . HIS A 1 223 ? -17.331 -6.570 12.057 1.00 98.25 223 HIS A N 1
ATOM 1771 C CA . HIS A 1 223 ? -18.222 -6.734 13.203 1.00 98.25 223 HIS A CA 1
ATOM 1772 C C . HIS A 1 223 ? -19.696 -6.586 12.806 1.00 98.25 223 HIS A C 1
ATOM 1774 O O . HIS A 1 223 ? -20.521 -7.428 13.160 1.00 98.25 223 HIS A O 1
ATOM 1780 N N . LYS A 1 224 ? -20.028 -5.550 12.023 1.00 97.38 224 LYS A N 1
ATOM 1781 C CA . LYS A 1 224 ? -21.395 -5.312 11.521 1.00 97.38 224 LYS A CA 1
ATOM 1782 C C . LYS A 1 224 ? -21.902 -6.450 10.635 1.00 97.38 224 LYS A C 1
ATOM 1784 O O . LYS A 1 224 ? -23.095 -6.732 10.651 1.00 97.38 224 LYS A O 1
ATOM 1789 N N . HIS A 1 225 ? -21.005 -7.105 9.902 1.00 97.56 225 HIS A N 1
ATOM 1790 C CA . HIS A 1 225 ? -21.316 -8.255 9.053 1.00 97.56 225 HIS A CA 1
ATOM 1791 C C . HIS A 1 225 ? -21.217 -9.613 9.770 1.00 97.56 225 HIS A C 1
ATOM 1793 O O . HIS A 1 225 ? -21.471 -10.636 9.144 1.00 97.56 225 HIS A O 1
ATOM 1799 N N . GLY A 1 226 ? -20.868 -9.649 11.062 1.00 97.06 226 GLY A N 1
ATOM 1800 C CA . GLY A 1 226 ? -20.720 -10.898 11.818 1.00 97.06 226 GLY A CA 1
ATOM 1801 C C . GLY A 1 226 ? -19.507 -11.745 11.414 1.00 97.06 226 GLY A C 1
ATOM 1802 O O . GLY A 1 226 ? -19.481 -12.933 11.706 1.00 97.06 226 GLY A O 1
ATOM 1803 N N . LEU A 1 227 ? -18.514 -11.145 10.749 1.00 98.06 227 LEU A N 1
ATOM 1804 C CA . LEU A 1 227 ? -17.301 -11.818 10.259 1.00 98.06 227 LEU A CA 1
ATOM 1805 C C . LEU A 1 227 ? -16.068 -11.571 11.143 1.00 98.06 227 LEU A C 1
ATOM 1807 O O . LEU A 1 227 ? -14.992 -12.091 10.861 1.00 98.06 227 LEU A O 1
ATOM 1811 N N . LEU A 1 228 ? -16.202 -10.745 12.185 1.00 98.50 228 LEU A N 1
ATOM 1812 C CA . LEU A 1 228 ? -15.097 -10.417 13.082 1.00 98.50 228 LEU A CA 1
ATOM 1813 C C . LEU A 1 228 ? -14.691 -11.632 13.928 1.00 98.50 228 LEU A C 1
ATOM 1815 O O . LEU A 1 228 ? -15.511 -12.195 14.654 1.00 98.50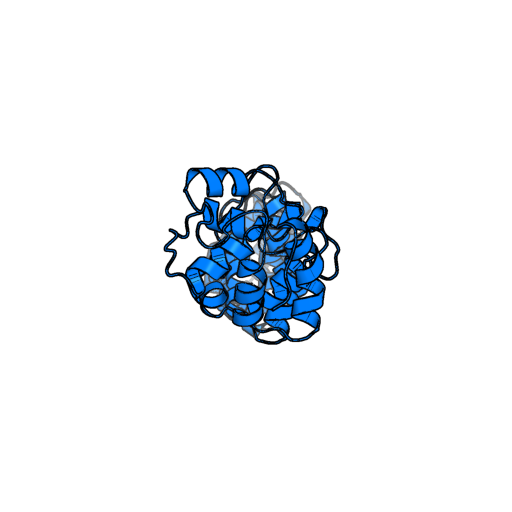 228 LEU A O 1
ATOM 1819 N N . GLU A 1 229 ? -13.399 -11.947 13.923 1.00 98.31 229 GLU A N 1
ATOM 1820 C CA . GLU A 1 229 ? -12.774 -12.872 14.869 1.00 98.31 229 GLU A CA 1
ATOM 1821 C C . GLU A 1 229 ? -12.725 -12.237 16.268 1.00 98.31 229 GLU A C 1
ATOM 1823 O O . GLU A 1 229 ? -11.791 -11.509 16.610 1.00 98.31 229 GLU A O 1
ATOM 1828 N N . ALA A 1 230 ? -13.761 -12.486 17.073 1.00 97.88 230 ALA A N 1
ATOM 1829 C CA . ALA A 1 230 ? -13.998 -11.770 18.325 1.00 97.88 230 ALA A CA 1
ATOM 1830 C C . ALA A 1 230 ? -12.862 -11.912 19.354 1.00 97.88 230 ALA A C 1
ATOM 1832 O O . ALA A 1 230 ? -12.370 -10.897 19.840 1.00 97.88 230 ALA A O 1
ATOM 1833 N N . ALA A 1 231 ? -12.423 -13.136 19.666 1.00 97.81 231 ALA A N 1
ATOM 1834 C CA . ALA A 1 231 ? -11.361 -13.352 20.653 1.00 97.81 231 ALA A CA 1
ATOM 1835 C C . ALA A 1 231 ? -10.013 -12.731 20.214 1.00 97.81 231 ALA A C 1
ATOM 1837 O O . ALA A 1 231 ? -9.506 -11.883 20.950 1.00 97.81 231 ALA A O 1
ATOM 1838 N N . PRO A 1 232 ? -9.498 -12.987 18.990 1.00 98.31 232 PRO A N 1
ATOM 1839 C CA . PRO A 1 232 ? -8.297 -12.304 18.498 1.00 98.31 232 PRO A CA 1
ATOM 1840 C C . PRO A 1 232 ? -8.414 -10.775 18.461 1.00 98.31 232 PRO A C 1
ATOM 1842 O O . PRO A 1 232 ? -7.426 -10.065 18.642 1.00 98.31 232 PRO A O 1
ATOM 1845 N N . PHE A 1 233 ? -9.611 -10.236 18.202 1.00 98.62 233 PHE A N 1
ATOM 1846 C CA . PHE A 1 233 ? -9.842 -8.795 18.264 1.00 98.62 233 PHE A CA 1
ATOM 1847 C C . PHE A 1 233 ? -9.703 -8.249 19.691 1.00 98.62 233 PHE A C 1
ATOM 1849 O O . PHE A 1 233 ? -8.996 -7.261 19.875 1.00 98.62 233 PHE A O 1
ATOM 1856 N N . VAL A 1 234 ? -10.348 -8.880 20.680 1.00 98.44 234 VAL A N 1
ATOM 1857 C CA . VAL A 1 234 ? -10.291 -8.464 22.094 1.00 98.44 234 VAL A CA 1
ATOM 1858 C C . VAL A 1 234 ? -8.850 -8.459 22.608 1.00 98.44 234 VAL A C 1
ATOM 1860 O O . VAL A 1 234 ? -8.449 -7.516 23.284 1.00 98.44 234 VAL A O 1
ATOM 1863 N N . GLU A 1 235 ? -8.053 -9.459 22.231 1.00 97.44 235 GLU A N 1
ATOM 1864 C CA . GLU A 1 235 ? -6.637 -9.551 22.607 1.00 97.44 235 GLU A CA 1
ATOM 1865 C C . GLU A 1 235 ? -5.785 -8.417 22.009 1.00 97.44 235 GLU A C 1
ATOM 1867 O O . GLU A 1 235 ? -4.903 -7.876 22.675 1.00 97.44 235 GLU A O 1
ATOM 1872 N N . ALA A 1 236 ? -6.043 -8.030 20.756 1.00 97.12 236 ALA A N 1
ATOM 1873 C CA . ALA A 1 236 ? -5.185 -7.102 20.016 1.00 97.12 236 ALA A CA 1
ATOM 1874 C C . ALA A 1 236 ? -5.642 -5.633 20.051 1.00 97.12 236 ALA A C 1
ATOM 1876 O O . ALA A 1 236 ? -4.878 -4.740 19.674 1.00 97.12 236 ALA A O 1
ATOM 1877 N N . CYS A 1 237 ? -6.879 -5.336 20.465 1.00 97.56 237 CYS A N 1
ATOM 1878 C CA . CYS A 1 237 ? -7.459 -4.003 20.271 1.00 97.56 237 CYS A CA 1
ATOM 1879 C C . CYS A 1 237 ? -6.829 -2.893 21.125 1.00 97.56 237 CYS A C 1
ATOM 1881 O O . CYS A 1 237 ? -7.096 -1.715 20.879 1.00 97.56 237 CYS A O 1
ATOM 1883 N N . GLY A 1 238 ? -5.990 -3.250 22.102 1.00 96.19 238 GLY A N 1
ATOM 1884 C CA . GLY A 1 238 ? -5.374 -2.320 23.047 1.00 96.19 238 GLY A CA 1
ATOM 1885 C C . GLY A 1 238 ? -4.627 -1.156 22.391 1.00 96.19 238 GLY A C 1
ATOM 1886 O O . GLY A 1 238 ? -4.773 -0.015 22.826 1.00 96.19 238 GLY A O 1
ATOM 1887 N N . GLY A 1 239 ? -3.900 -1.415 21.297 1.00 95.00 239 GLY A N 1
ATOM 1888 C CA . GLY A 1 239 ? -3.134 -0.383 20.583 1.00 95.00 239 GLY A CA 1
ATOM 1889 C C . GLY A 1 239 ? -3.991 0.790 20.090 1.00 95.00 239 GLY A C 1
ATOM 1890 O O . GLY A 1 239 ? -3.547 1.939 20.102 1.00 95.00 239 GLY A O 1
ATOM 1891 N N . ALA A 1 240 ? -5.264 0.539 19.763 1.00 96.94 240 ALA A N 1
ATOM 1892 C CA . ALA A 1 240 ? -6.163 1.572 19.255 1.00 96.94 240 ALA A CA 1
ATOM 1893 C C . ALA A 1 240 ? -6.462 2.674 20.288 1.00 96.94 240 ALA A C 1
ATOM 1895 O O . ALA A 1 240 ? -6.855 3.779 19.904 1.00 96.94 240 ALA A O 1
ATOM 1896 N N . PHE A 1 241 ? -6.261 2.409 21.585 1.00 97.00 241 PHE A N 1
ATOM 1897 C CA . PHE A 1 241 ? -6.440 3.394 22.655 1.00 97.00 241 PHE A CA 1
ATOM 1898 C C . PHE A 1 241 ? -5.318 4.436 22.734 1.00 97.00 241 PHE A C 1
ATOM 1900 O O . PHE A 1 241 ? -5.500 5.466 23.380 1.00 97.00 241 PHE A O 1
ATOM 1907 N N . SER A 1 242 ? -4.192 4.215 22.053 1.00 91.94 242 SER A N 1
ATOM 1908 C CA . SER A 1 242 ? -3.162 5.240 21.832 1.00 91.94 242 SER A CA 1
ATOM 1909 C C . SER A 1 242 ? -3.439 6.099 20.590 1.00 91.94 242 SER A C 1
ATOM 1911 O O . SER A 1 242 ? -2.745 7.087 20.354 1.00 91.94 242 SER A O 1
ATOM 1913 N N . GLY A 1 243 ? -4.439 5.722 19.787 1.00 90.50 243 GLY A N 1
ATOM 1914 C CA . GLY A 1 243 ? -4.811 6.394 18.550 1.00 90.50 243 GLY A CA 1
ATOM 1915 C C . GLY A 1 243 ? -5.839 7.521 18.725 1.00 90.50 243 GLY A C 1
ATOM 1916 O O . GLY A 1 243 ? -6.027 8.075 19.808 1.00 90.50 243 GLY A O 1
ATOM 1917 N N . PRO A 1 244 ? -6.534 7.899 17.639 1.00 95.25 244 PRO A N 1
ATOM 1918 C CA . PRO A 1 244 ? -7.539 8.955 17.676 1.00 95.25 244 PRO A CA 1
ATOM 1919 C C . PRO A 1 244 ? -8.755 8.587 18.524 1.00 95.25 244 PRO A C 1
ATOM 1921 O O . PRO A 1 244 ? -9.263 7.468 18.455 1.00 95.25 244 PRO A O 1
ATOM 1924 N N . LYS A 1 245 ? -9.342 9.596 19.179 1.00 97.56 245 LYS A N 1
ATOM 1925 C CA . LYS A 1 245 ? -10.599 9.492 19.943 1.00 97.56 245 LYS A CA 1
ATOM 1926 C C . LYS A 1 245 ? -11.680 8.668 19.229 1.00 97.56 245 LYS A C 1
ATOM 1928 O O . LYS A 1 245 ? -12.329 7.834 19.850 1.00 97.56 245 LYS A O 1
ATOM 1933 N N . ALA A 1 246 ? -11.909 8.922 17.939 1.00 97.88 246 ALA A N 1
ATOM 1934 C CA . ALA A 1 246 ? -12.959 8.244 17.179 1.00 97.88 246 ALA A CA 1
ATOM 1935 C C . ALA A 1 246 ? -12.702 6.732 17.046 1.00 97.88 246 ALA A C 1
ATOM 1937 O O . ALA A 1 246 ? -13.632 5.943 17.202 1.00 97.88 246 ALA A O 1
ATOM 1938 N N . ALA A 1 247 ? -11.446 6.340 16.821 1.00 97.88 247 ALA A N 1
ATOM 1939 C CA . ALA A 1 247 ? -11.038 4.944 16.733 1.00 97.88 247 ALA A CA 1
ATOM 1940 C C . ALA A 1 247 ? -11.240 4.236 18.084 1.00 97.88 247 ALA A C 1
ATOM 1942 O O . ALA A 1 247 ? -11.904 3.201 18.143 1.00 97.88 247 ALA A O 1
ATOM 1943 N N . ALA A 1 248 ? -10.785 4.856 19.177 1.00 98.31 248 ALA A N 1
ATOM 1944 C CA . ALA A 1 248 ? -10.971 4.340 20.532 1.00 98.31 248 ALA A CA 1
ATOM 1945 C C . ALA A 1 248 ? -12.458 4.155 20.897 1.00 98.31 248 ALA A C 1
ATOM 1947 O O . ALA A 1 248 ? -12.849 3.116 21.424 1.00 98.31 248 ALA A O 1
ATOM 1948 N N . LEU A 1 249 ? -13.319 5.126 20.565 1.00 98.69 249 LEU A N 1
ATOM 1949 C CA . LEU A 1 249 ? -14.766 5.008 20.790 1.00 98.69 249 LEU A CA 1
ATOM 1950 C C . LEU A 1 249 ? -15.405 3.882 19.962 1.00 98.69 249 LEU A C 1
ATOM 1952 O O . LEU A 1 249 ? -16.304 3.203 20.457 1.00 98.69 249 LEU A O 1
ATOM 1956 N N . SER A 1 250 ? -14.972 3.662 18.717 1.00 98.50 250 SER A N 1
ATOM 1957 C CA . SER A 1 250 ? -15.445 2.521 17.919 1.00 98.50 250 SER A CA 1
ATOM 1958 C C . SER A 1 250 ? -15.027 1.183 18.530 1.00 98.50 250 SER A C 1
ATOM 1960 O O . SER A 1 250 ? -15.866 0.288 18.619 1.00 98.50 250 SER A O 1
ATOM 1962 N N . VAL A 1 251 ? -13.792 1.064 19.027 1.00 98.56 251 VAL A N 1
ATOM 1963 C CA . VAL A 1 251 ? -13.328 -0.141 19.734 1.00 98.56 251 VAL A CA 1
ATOM 1964 C C . VAL A 1 251 ? -14.155 -0.408 20.990 1.00 98.56 251 VAL A C 1
ATOM 1966 O O . VAL A 1 251 ? -14.655 -1.519 21.143 1.00 98.56 251 VAL A O 1
ATOM 1969 N N . LEU A 1 252 ? -14.404 0.601 21.835 1.00 98.56 252 LEU A N 1
ATOM 1970 C CA . LEU A 1 252 ? -15.246 0.431 23.031 1.00 98.56 252 LEU A CA 1
ATOM 1971 C C . LEU A 1 252 ? -16.655 -0.065 22.692 1.00 98.56 252 LEU A C 1
ATOM 1973 O O . LEU A 1 252 ? -17.175 -0.942 23.375 1.00 98.56 252 LEU A O 1
ATOM 1977 N N . ARG A 1 253 ? -17.265 0.460 21.621 1.00 98.50 253 ARG A N 1
ATOM 1978 C CA . ARG A 1 253 ? -18.592 0.010 21.172 1.00 98.50 253 ARG A CA 1
ATOM 1979 C C . ARG A 1 253 ? -18.587 -1.445 20.708 1.00 98.50 253 ARG A C 1
ATOM 1981 O O . ARG A 1 253 ? -19.533 -2.167 21.007 1.00 98.50 253 ARG A O 1
ATOM 1988 N N . MET A 1 254 ? -17.544 -1.874 19.993 1.00 98.44 254 MET A N 1
ATOM 1989 C CA . MET A 1 254 ? -17.398 -3.276 19.592 1.00 98.44 254 MET A CA 1
ATOM 1990 C C . MET A 1 254 ? -17.213 -4.185 20.810 1.00 98.44 254 MET A C 1
ATOM 1992 O O . MET A 1 254 ? -17.906 -5.191 20.911 1.00 98.44 254 MET A O 1
ATOM 1996 N N . LEU A 1 255 ? -16.353 -3.810 21.762 1.00 98.31 255 LEU A N 1
ATOM 1997 C CA . LEU A 1 255 ? -16.143 -4.565 23.003 1.00 98.31 255 LEU A CA 1
ATOM 1998 C C . LEU A 1 255 ? -17.435 -4.699 23.824 1.00 98.31 255 LEU A C 1
ATOM 2000 O O . LEU A 1 255 ? -17.771 -5.800 24.250 1.00 98.31 255 LEU A O 1
ATOM 2004 N N . GLU A 1 256 ? -18.201 -3.614 23.983 1.00 97.25 256 GLU A N 1
ATOM 2005 C CA . GLU A 1 256 ? -19.500 -3.649 24.671 1.00 97.25 256 GLU A CA 1
ATOM 2006 C C . GLU A 1 256 ? -20.477 -4.621 23.986 1.00 97.25 256 GLU A C 1
ATOM 2008 O O . GLU A 1 256 ? -21.156 -5.399 24.654 1.00 97.25 256 GLU A O 1
ATOM 2013 N N . ALA A 1 257 ? -20.536 -4.606 22.650 1.00 96.94 257 ALA A N 1
ATOM 2014 C CA . ALA A 1 257 ? -21.406 -5.495 21.885 1.00 96.94 257 ALA A CA 1
ATOM 2015 C C . ALA A 1 257 ? -20.975 -6.969 21.959 1.00 96.94 257 ALA A C 1
ATOM 2017 O O . ALA A 1 257 ? -21.833 -7.851 21.946 1.00 96.94 257 ALA A O 1
ATOM 2018 N N . LEU A 1 258 ? -19.669 -7.243 22.023 1.00 96.62 258 LEU A N 1
ATOM 2019 C CA . LEU A 1 258 ? -19.132 -8.596 22.188 1.00 96.62 258 LEU A CA 1
ATOM 2020 C C . LEU A 1 258 ? -19.415 -9.148 23.592 1.00 96.62 258 LEU A C 1
ATOM 2022 O O . LEU A 1 258 ? -19.853 -10.293 23.702 1.00 96.62 258 LEU A O 1
ATOM 2026 N N . GLY A 1 259 ? -19.242 -8.325 24.633 1.00 94.44 259 GLY A N 1
ATOM 2027 C CA . GLY A 1 259 ? -19.566 -8.685 26.017 1.00 94.44 259 GLY A CA 1
ATOM 2028 C C . GLY A 1 259 ? -21.048 -9.012 26.201 1.00 94.44 259 GLY A C 1
ATOM 2029 O O . GLY A 1 259 ? -21.380 -10.105 26.642 1.00 94.44 259 GLY A O 1
ATOM 2030 N N . ALA A 1 260 ? -21.942 -8.140 25.720 1.00 93.75 260 ALA A N 1
ATOM 2031 C CA . ALA A 1 260 ? -23.394 -8.336 25.831 1.00 93.75 260 ALA A CA 1
ATOM 2032 C C . ALA A 1 260 ? -23.929 -9.580 25.086 1.00 93.75 260 ALA A C 1
ATOM 2034 O O . ALA A 1 260 ? -25.068 -9.992 25.291 1.00 93.75 260 ALA A O 1
ATOM 2035 N N . ARG A 1 261 ? -23.142 -10.154 24.166 1.00 92.75 261 ARG A N 1
ATOM 2036 C CA . ARG A 1 261 ? -23.482 -11.383 23.428 1.00 92.75 261 ARG A CA 1
ATOM 2037 C C . ARG A 1 261 ? -22.794 -12.625 23.994 1.00 92.75 261 ARG A C 1
ATOM 2039 O O . ARG A 1 261 ? -22.943 -13.686 23.395 1.00 92.75 261 ARG A O 1
ATOM 2046 N N . ALA A 1 262 ? -22.015 -12.488 25.071 1.00 89.69 262 ALA A N 1
ATOM 2047 C CA . ALA A 1 262 ? -21.128 -13.528 25.592 1.00 89.69 262 ALA A CA 1
ATOM 2048 C C . ALA A 1 262 ? -20.257 -14.170 24.489 1.00 89.69 262 ALA A C 1
ATOM 2050 O O . ALA A 1 262 ? -20.026 -15.376 24.476 1.00 89.69 262 ALA A O 1
ATOM 2051 N N . ALA A 1 263 ? -19.805 -13.364 23.518 1.00 86.44 263 ALA A N 1
ATOM 2052 C CA . ALA A 1 263 ? -19.035 -13.852 22.370 1.00 86.44 263 ALA A CA 1
ATOM 2053 C C . ALA A 1 263 ? -17.570 -14.173 22.721 1.00 86.44 263 ALA A C 1
ATOM 2055 O O . ALA A 1 263 ? -16.881 -14.841 21.953 1.00 86.44 263 ALA A O 1
ATOM 2056 N N . VAL A 1 264 ? -17.094 -13.644 23.850 1.00 93.31 264 VAL A N 1
ATOM 2057 C CA . VAL A 1 264 ? -15.756 -13.813 24.428 1.00 93.31 264 VAL A CA 1
ATOM 2058 C C . VAL A 1 264 ? -15.922 -13.801 25.951 1.00 93.31 264 VAL A C 1
ATOM 2060 O O . VAL A 1 264 ? -16.880 -13.208 26.454 1.00 93.31 264 VAL A O 1
ATOM 2063 N N . GLU A 1 265 ? -14.997 -14.429 26.677 1.00 94.00 265 GLU A N 1
ATOM 2064 C CA . GLU A 1 265 ? -14.957 -14.418 28.143 1.00 94.00 265 GLU A CA 1
ATOM 2065 C C . GLU A 1 265 ? -15.095 -12.999 28.714 1.00 94.00 265 GLU A C 1
ATOM 2067 O O . GLU A 1 265 ? -14.374 -12.075 28.319 1.00 94.00 265 GLU A O 1
ATOM 2072 N N . SER A 1 266 ? -16.010 -12.833 29.674 1.00 93.69 266 SER A N 1
ATOM 2073 C CA . SER A 1 266 ? -16.340 -11.527 30.265 1.00 93.69 266 SER A CA 1
ATOM 2074 C C . SER A 1 266 ? -15.108 -10.839 30.864 1.00 93.69 266 SER A C 1
ATOM 2076 O O . SER A 1 266 ? -14.914 -9.637 30.682 1.00 93.69 266 SER A O 1
ATOM 2078 N N . GLU A 1 267 ? -14.210 -11.604 31.492 1.00 95.44 267 GLU A N 1
ATOM 2079 C CA . GLU A 1 267 ? -12.962 -11.072 32.045 1.00 95.44 267 GLU A CA 1
ATOM 2080 C C . GLU A 1 267 ? -12.050 -10.473 30.962 1.00 95.44 267 GLU A C 1
ATOM 2082 O O . GLU A 1 267 ? -11.546 -9.362 31.133 1.00 95.44 267 GLU A O 1
ATOM 2087 N N . ALA A 1 268 ? -11.885 -11.148 29.821 1.00 96.88 268 ALA A N 1
ATOM 2088 C CA . ALA A 1 268 ? -11.062 -10.648 28.719 1.00 96.88 268 ALA A CA 1
ATOM 2089 C C . ALA A 1 268 ? -11.646 -9.355 28.125 1.00 96.88 268 ALA A C 1
ATOM 2091 O O . ALA A 1 268 ? -10.920 -8.392 27.865 1.00 96.88 268 ALA A O 1
ATOM 2092 N N . VAL A 1 269 ? -12.975 -9.289 27.979 1.00 97.50 269 VAL A N 1
ATOM 2093 C CA . VAL A 1 269 ? -13.666 -8.067 27.540 1.00 97.50 269 VAL A CA 1
ATOM 2094 C C . VAL A 1 269 ? -13.486 -6.940 28.561 1.00 97.50 269 VAL A C 1
ATOM 2096 O O . VAL A 1 269 ? -13.202 -5.805 28.173 1.00 97.50 269 VAL A O 1
ATOM 2099 N N . ALA A 1 270 ? -13.598 -7.229 29.861 1.00 97.31 270 ALA A N 1
ATOM 2100 C CA . ALA A 1 270 ? -13.389 -6.250 30.925 1.00 97.31 270 ALA A CA 1
ATOM 2101 C C . ALA A 1 270 ? -11.958 -5.690 30.916 1.00 97.31 270 ALA A C 1
ATOM 2103 O O . ALA A 1 270 ? -11.774 -4.473 30.986 1.00 97.31 270 ALA A O 1
ATOM 2104 N N . GLN A 1 271 ? -10.948 -6.552 30.772 1.00 97.69 271 GLN A N 1
ATOM 2105 C CA . GLN A 1 271 ? -9.545 -6.142 30.670 1.00 97.69 271 GLN A CA 1
ATOM 2106 C C . GLN A 1 271 ? -9.316 -5.236 29.449 1.00 97.69 271 GLN A C 1
ATOM 2108 O O . GLN A 1 271 ? -8.713 -4.169 29.581 1.00 97.69 271 GLN A O 1
ATOM 2113 N N . ALA A 1 272 ? -9.866 -5.592 28.284 1.00 97.88 272 ALA A N 1
ATOM 2114 C CA . ALA A 1 272 ? -9.766 -4.770 27.079 1.00 97.88 272 ALA A CA 1
ATOM 2115 C C . ALA A 1 272 ? -10.474 -3.408 27.227 1.00 97.88 272 ALA A C 1
ATOM 2117 O O . ALA A 1 272 ? -9.931 -2.379 26.823 1.00 97.88 272 ALA A O 1
ATOM 2118 N N . LEU A 1 273 ? -11.660 -3.366 27.848 1.00 98.19 273 LEU A N 1
ATOM 2119 C CA . LEU A 1 273 ? -12.375 -2.119 28.147 1.00 98.19 273 LEU A CA 1
ATOM 2120 C C . LEU A 1 273 ? -11.588 -1.219 29.113 1.00 98.19 273 LEU A C 1
ATOM 2122 O O . LEU A 1 273 ? -11.583 0.003 28.944 1.00 98.19 273 LEU A O 1
ATOM 2126 N N . ALA A 1 274 ? -10.908 -1.807 30.103 1.00 97.94 274 ALA A N 1
ATOM 2127 C CA . ALA A 1 274 ? -10.130 -1.075 31.100 1.00 97.94 274 ALA A CA 1
ATOM 2128 C C . ALA A 1 274 ? -8.966 -0.281 30.485 1.00 97.94 274 ALA A C 1
ATOM 2130 O O . ALA A 1 274 ? -8.640 0.797 30.986 1.00 97.94 274 ALA A O 1
ATOM 2131 N N . LEU A 1 275 ? -8.400 -0.729 29.359 1.00 97.69 275 LEU A N 1
ATOM 2132 C CA . LEU A 1 275 ? -7.373 0.026 28.627 1.00 97.69 275 LEU A CA 1
ATOM 2133 C C . LEU A 1 275 ? -7.874 1.413 28.182 1.00 97.69 275 LEU A C 1
ATOM 2135 O O . LEU A 1 275 ? -7.114 2.382 28.187 1.00 97.69 275 LEU A O 1
ATOM 2139 N N . GLY A 1 276 ? -9.171 1.549 27.887 1.00 97.06 276 GLY A N 1
ATOM 2140 C CA . GLY A 1 276 ? -9.790 2.828 27.530 1.00 97.06 276 GLY A CA 1
ATOM 2141 C C . GLY A 1 276 ? -9.771 3.877 28.650 1.00 97.06 276 GLY A C 1
ATOM 2142 O O . GLY A 1 276 ? -9.875 5.072 28.366 1.00 97.06 276 GLY A O 1
ATOM 2143 N N . LEU A 1 277 ? -9.585 3.467 29.911 1.00 97.56 277 LEU A N 1
ATOM 2144 C CA . LEU A 1 277 ? -9.444 4.379 31.053 1.00 97.56 277 LEU A CA 1
ATOM 2145 C C . LEU A 1 277 ? -8.149 5.204 30.979 1.00 97.56 277 LEU A C 1
ATOM 2147 O O . LEU A 1 277 ? -8.107 6.317 31.499 1.00 97.56 277 LEU A O 1
ATOM 2151 N N . GLY A 1 278 ? -7.116 4.686 30.306 1.00 96.19 278 GLY A N 1
ATOM 2152 C CA . GLY A 1 278 ? -5.837 5.372 30.109 1.00 96.19 278 GLY A CA 1
ATOM 2153 C C . GLY A 1 278 ? -5.829 6.391 28.963 1.00 96.19 278 GLY A C 1
ATOM 2154 O O . GLY A 1 278 ? -4.856 7.124 28.807 1.00 96.19 278 GLY A O 1
ATOM 2155 N N . HIS A 1 279 ? -6.891 6.468 28.153 1.00 97.75 279 HIS A N 1
ATOM 2156 C CA . HIS A 1 279 ? -6.933 7.372 27.001 1.00 97.75 279 HIS A CA 1
ATOM 2157 C C . HIS A 1 279 ? -6.954 8.847 27.452 1.00 97.75 279 HIS A C 1
ATOM 2159 O O . HIS A 1 279 ? -7.714 9.186 28.359 1.00 97.75 279 HIS A O 1
ATOM 2165 N N . PRO A 1 280 ? -6.252 9.783 26.782 1.00 95.56 280 PRO A N 1
ATOM 2166 C CA . PRO A 1 280 ? -6.178 11.197 27.190 1.00 95.56 280 PRO A CA 1
ATOM 2167 C C . PRO A 1 280 ? -7.489 12.000 27.074 1.00 95.56 280 PRO A C 1
ATOM 2169 O O . PRO A 1 280 ? -7.520 13.185 27.392 1.00 95.56 280 PRO A O 1
ATOM 2172 N N . HIS A 1 281 ? -8.582 11.402 26.590 1.00 97.62 281 HIS A N 1
ATOM 2173 C CA . HIS A 1 281 ? -9.809 12.128 26.257 1.00 97.62 281 HIS A CA 1
ATOM 2174 C C . HIS A 1 281 ? -10.947 11.661 27.164 1.00 97.62 281 HIS A C 1
ATOM 2176 O O . HIS A 1 281 ? -11.338 10.496 27.114 1.00 97.62 281 HIS A O 1
ATOM 2182 N N . ALA A 1 282 ? -11.543 12.591 27.915 1.00 97.44 282 ALA A N 1
ATOM 2183 C CA . ALA A 1 282 ? -12.572 12.295 28.916 1.00 97.44 282 ALA A CA 1
ATOM 2184 C C . ALA A 1 282 ? -13.770 11.502 28.359 1.00 97.44 282 ALA A C 1
ATOM 2186 O O . ALA A 1 282 ? -14.284 10.615 29.026 1.00 97.44 282 ALA A O 1
ATOM 2187 N N . ASP A 1 283 ? -14.215 11.773 27.126 1.00 98.00 283 ASP A N 1
ATOM 2188 C CA . ASP A 1 283 ? -15.285 10.979 26.491 1.00 98.00 283 ASP A CA 1
ATOM 2189 C C . ASP A 1 283 ? -14.961 9.486 26.361 1.00 98.00 283 ASP A C 1
ATOM 2191 O O . ASP A 1 283 ? -15.849 8.665 26.574 1.00 98.00 283 ASP A O 1
ATOM 2195 N N . VAL A 1 284 ? -13.713 9.134 26.034 1.00 98.31 284 VAL A N 1
ATOM 2196 C CA . VAL A 1 284 ? -13.287 7.730 25.913 1.00 98.31 284 VAL A CA 1
ATOM 2197 C C . VAL A 1 284 ? -13.273 7.085 27.294 1.00 98.31 284 VAL A C 1
ATOM 2199 O O . VAL A 1 284 ? -13.865 6.026 27.477 1.00 98.31 284 VAL A O 1
ATOM 2202 N N . GLN A 1 285 ? -12.709 7.776 28.288 1.00 98.44 285 GLN A N 1
ATOM 2203 C CA . GLN A 1 285 ? -12.695 7.317 29.679 1.00 98.44 285 GLN A CA 1
ATOM 2204 C C . GLN A 1 285 ? -14.119 7.098 30.215 1.00 98.44 285 GLN A C 1
ATOM 2206 O O . GLN A 1 285 ? -14.423 6.049 30.776 1.00 98.44 285 GLN A O 1
ATOM 2211 N N . ARG A 1 286 ? -15.032 8.054 29.987 1.00 98.38 286 ARG A N 1
ATOM 2212 C CA . ARG A 1 286 ? -16.446 7.944 30.383 1.00 98.38 286 ARG A CA 1
ATOM 2213 C C . ARG A 1 286 ? -17.147 6.776 29.697 1.00 98.38 286 ARG A C 1
ATOM 2215 O O . ARG A 1 286 ? -17.925 6.077 30.345 1.00 98.38 286 ARG A O 1
ATOM 2222 N N . ALA A 1 287 ? -16.887 6.565 28.408 1.00 98.31 287 ALA A N 1
ATOM 2223 C CA . ALA A 1 287 ? -17.437 5.434 27.672 1.00 98.31 287 ALA A CA 1
ATOM 2224 C C . ALA A 1 287 ? -16.918 4.096 28.225 1.00 98.31 287 ALA A C 1
ATOM 2226 O O . ALA A 1 287 ? -17.719 3.189 28.439 1.00 98.31 287 ALA A O 1
ATOM 2227 N N . ALA A 1 288 ? -15.623 4.002 28.543 1.00 98.19 288 ALA A N 1
ATOM 2228 C CA . ALA A 1 288 ? -15.022 2.816 29.151 1.00 98.19 288 ALA A CA 1
ATOM 2229 C C . ALA A 1 288 ? -15.624 2.509 30.534 1.00 98.19 288 ALA A C 1
ATOM 2231 O O . ALA A 1 288 ? -16.081 1.391 30.763 1.00 98.19 288 ALA A O 1
ATOM 2232 N N . VAL A 1 289 ? -15.734 3.508 31.423 1.00 98.06 289 VAL A N 1
ATOM 2233 C CA . VAL A 1 289 ? -16.385 3.354 32.743 1.00 98.06 289 VAL A CA 1
ATOM 2234 C C . VAL A 1 289 ? -17.825 2.865 32.594 1.00 98.06 289 VAL A C 1
ATOM 2236 O O . VAL A 1 289 ? -18.246 1.941 33.288 1.00 98.06 289 VAL A O 1
ATOM 2239 N N . LYS A 1 290 ? -18.590 3.467 31.676 1.00 97.69 290 LYS A N 1
ATOM 2240 C CA . LYS A 1 290 ? -19.982 3.079 31.430 1.00 97.69 290 LYS A CA 1
ATOM 2241 C C . LYS A 1 290 ? -20.090 1.630 30.946 1.00 97.69 290 LYS A C 1
ATOM 2243 O O . LYS A 1 290 ? -20.971 0.916 31.421 1.00 97.69 290 LYS A O 1
ATOM 2248 N N . ALA A 1 291 ? -19.224 1.214 30.021 1.00 96.75 291 ALA A N 1
ATOM 2249 C CA . ALA A 1 291 ? -19.211 -0.143 29.483 1.00 96.75 291 ALA A CA 1
ATOM 2250 C C . ALA A 1 291 ? -18.847 -1.177 30.563 1.00 96.75 291 ALA A C 1
ATOM 2252 O O . ALA A 1 291 ? -19.564 -2.160 30.726 1.00 96.75 291 ALA A O 1
ATOM 2253 N N . LEU A 1 292 ? -17.820 -0.907 31.377 1.00 97.00 292 LEU A N 1
ATOM 2254 C CA . LEU A 1 292 ? -17.433 -1.757 32.512 1.00 97.00 292 LEU A CA 1
ATOM 2255 C C . LEU A 1 292 ? -18.564 -1.904 33.539 1.00 97.00 292 LEU A C 1
ATOM 2257 O O . LEU A 1 292 ? -18.897 -3.011 33.954 1.00 97.00 292 LEU A O 1
ATOM 2261 N N . ALA A 1 293 ? -19.209 -0.795 33.910 1.00 94.75 293 ALA A N 1
ATOM 2262 C CA . ALA A 1 293 ? -20.328 -0.806 34.852 1.00 94.75 293 ALA A CA 1
ATOM 2263 C C . ALA A 1 293 ? -21.573 -1.528 34.312 1.00 94.75 293 ALA A C 1
ATOM 2265 O O . ALA A 1 293 ? -22.473 -1.869 35.079 1.00 94.75 293 ALA A O 1
ATOM 2266 N N . LYS A 1 294 ? -21.694 -1.686 32.992 1.00 92.56 294 LYS A N 1
ATOM 2267 C CA . LYS A 1 294 ? -22.760 -2.476 32.373 1.00 92.56 294 LYS A CA 1
ATOM 2268 C C . LYS A 1 294 ? -22.413 -3.963 32.403 1.00 92.56 294 LYS A C 1
ATOM 2270 O O . LYS A 1 294 ? -23.250 -4.736 32.839 1.00 92.56 294 LYS A O 1
ATOM 2275 N N . LEU A 1 295 ? -21.183 -4.317 32.033 1.00 91.19 295 LEU A N 1
ATOM 2276 C CA . LEU A 1 295 ? -20.703 -5.700 32.018 1.00 91.19 295 LEU A CA 1
ATOM 2277 C C . LEU A 1 295 ? -20.747 -6.352 33.410 1.00 91.19 295 LEU A C 1
ATOM 2279 O O . LEU A 1 295 ? -21.166 -7.489 33.536 1.00 91.19 295 LEU A O 1
ATOM 2283 N N . GLY A 1 296 ? -20.385 -5.623 34.471 1.00 82.69 296 GLY A N 1
ATOM 2284 C CA . GLY A 1 296 ? -20.425 -6.149 35.845 1.00 82.69 296 GLY A CA 1
ATOM 2285 C C . GLY A 1 296 ? -21.819 -6.240 36.485 1.00 82.69 296 GLY A C 1
ATOM 2286 O O . GLY A 1 296 ? -21.913 -6.553 37.669 1.00 82.69 296 GLY A O 1
ATOM 2287 N N . ARG A 1 297 ? -22.891 -5.886 35.761 1.00 77.94 297 ARG A N 1
ATOM 2288 C CA . ARG A 1 297 ? -24.286 -6.052 36.213 1.00 77.94 297 ARG A CA 1
ATOM 2289 C C . ARG A 1 297 ? -24.952 -7.317 35.658 1.00 77.94 297 ARG A C 1
ATOM 2291 O O . ARG A 1 297 ? -26.082 -7.593 36.059 1.00 77.94 297 ARG A O 1
ATOM 2298 N N . GLU A 1 298 ? -24.286 -8.006 34.737 1.00 58.09 298 GLU A N 1
ATOM 2299 C CA . GLU A 1 298 ? -24.688 -9.292 34.151 1.00 58.09 298 GLU A CA 1
ATOM 2300 C C . GLU A 1 298 ? -24.112 -10.450 34.978 1.00 58.09 298 GLU A C 1
ATOM 2302 O O . GLU A 1 298 ? -24.850 -11.444 35.156 1.00 58.09 298 GLU A O 1
#